Protein AF-A0A9P1CI36-F1 (afdb_monomer_lite)

Structure (mmCIF, N/CA/C/O backbone):
data_AF-A0A9P1CI36-F1
#
_entry.id   AF-A0A9P1CI36-F1
#
loop_
_atom_site.group_PDB
_atom_site.id
_atom_site.type_symbol
_atom_site.label_atom_id
_atom_site.label_alt_id
_atom_site.label_comp_id
_atom_site.label_asym_id
_atom_site.label_entity_id
_atom_site.label_seq_id
_atom_site.pdbx_PDB_ins_code
_atom_site.Cartn_x
_atom_site.Cartn_y
_atom_site.Cartn_z
_atom_site.occupancy
_atom_site.B_iso_or_equiv
_atom_site.auth_seq_id
_atom_site.auth_comp_id
_atom_site.auth_asym_id
_atom_site.auth_atom_id
_atom_site.pdbx_PDB_model_num
ATOM 1 N N . MET A 1 1 ? -0.139 1.333 75.910 1.00 44.53 1 MET A N 1
ATOM 2 C CA . MET A 1 1 ? -0.531 2.486 76.750 1.00 44.53 1 MET A CA 1
ATOM 3 C C . MET A 1 1 ? -1.827 2.154 77.487 1.00 44.53 1 MET A C 1
ATOM 5 O O . MET A 1 1 ? -2.881 2.215 76.866 1.00 44.53 1 MET A O 1
ATOM 9 N N . PRO A 1 2 ? -1.775 1.725 78.761 1.00 42.91 2 PRO A N 1
ATOM 10 C CA . PRO A 1 2 ? -2.967 1.460 79.559 1.00 42.91 2 PRO A CA 1
ATOM 11 C C . PRO A 1 2 ? -3.419 2.755 80.254 1.00 42.91 2 PRO A C 1
ATOM 13 O O . PRO A 1 2 ? -2.707 3.311 81.088 1.00 42.91 2 PRO A O 1
ATOM 16 N N . GLY A 1 3 ? -4.598 3.258 79.890 1.00 43.75 3 GLY A N 1
ATOM 17 C CA . GLY A 1 3 ? -5.206 4.437 80.507 1.00 43.75 3 GLY A CA 1
ATOM 18 C C . GLY A 1 3 ? -6.035 4.054 81.728 1.00 43.75 3 GLY A C 1
ATOM 19 O O . GLY A 1 3 ? -7.118 3.491 81.599 1.00 43.75 3 GLY A O 1
ATOM 20 N N . ARG A 1 4 ? -5.507 4.355 82.917 1.00 46.69 4 ARG A N 1
ATOM 21 C CA . ARG A 1 4 ? -6.180 4.227 84.215 1.00 46.69 4 ARG A CA 1
ATOM 22 C C . ARG A 1 4 ? -7.418 5.127 84.316 1.00 46.69 4 ARG A C 1
ATOM 24 O O . ARG A 1 4 ? -7.358 6.301 83.971 1.00 46.69 4 ARG A O 1
ATOM 31 N N . GLY A 1 5 ? -8.428 4.616 85.020 1.00 40.34 5 GLY A N 1
ATOM 32 C CA . GLY A 1 5 ? -9.161 5.397 86.021 1.00 40.34 5 GLY A CA 1
ATOM 33 C C . GLY A 1 5 ? -10.598 5.776 85.668 1.00 40.34 5 GLY A C 1
ATOM 34 O O . GLY A 1 5 ? -10.837 6.682 84.885 1.00 40.34 5 GLY A O 1
ATOM 35 N N . LYS A 1 6 ? -11.563 5.204 86.391 1.00 46.19 6 LYS A N 1
ATOM 36 C CA . LYS A 1 6 ? -12.134 5.819 87.606 1.00 46.19 6 LYS A CA 1
ATOM 37 C C . LYS A 1 6 ? -13.319 4.977 88.078 1.00 46.19 6 LYS A C 1
ATOM 39 O O . LYS A 1 6 ? -14.310 4.826 87.374 1.00 46.19 6 LYS A O 1
ATOM 44 N N . ALA A 1 7 ? -13.205 4.458 89.298 1.00 51.94 7 ALA A N 1
ATOM 45 C CA . ALA A 1 7 ? -14.338 3.950 90.052 1.00 51.94 7 ALA A CA 1
ATOM 46 C C . ALA A 1 7 ? -15.326 5.103 90.277 1.00 51.94 7 ALA A C 1
ATOM 48 O O . ALA A 1 7 ? -14.980 6.109 90.897 1.00 51.94 7 ALA A O 1
ATOM 49 N N . THR A 1 8 ? -16.541 4.977 89.751 1.00 51.12 8 THR A N 1
ATOM 50 C CA . THR A 1 8 ? -17.639 5.892 90.051 1.00 51.12 8 THR A CA 1
ATOM 51 C C . THR A 1 8 ? -18.455 5.312 91.198 1.00 51.12 8 THR A C 1
ATOM 53 O O . THR A 1 8 ? -18.968 4.195 91.152 1.00 51.12 8 THR A O 1
ATOM 56 N N . ALA A 1 9 ? -18.489 6.080 92.282 1.00 53.34 9 ALA A N 1
ATOM 57 C CA . ALA A 1 9 ? -19.219 5.791 93.498 1.00 53.34 9 ALA A CA 1
ATOM 58 C C . ALA A 1 9 ? -20.703 5.512 93.208 1.00 53.34 9 ALA A C 1
ATOM 60 O O . ALA A 1 9 ? -21.349 6.249 92.461 1.00 53.34 9 ALA A O 1
ATOM 61 N N . LYS A 1 10 ? -21.259 4.477 93.850 1.00 51.78 10 LYS A N 1
ATOM 62 C CA . LYS A 1 10 ? -22.711 4.276 93.932 1.00 51.78 10 LYS A CA 1
ATOM 63 C C . LYS A 1 10 ? -23.342 5.526 94.565 1.00 51.78 10 LYS A C 1
ATOM 65 O O . LYS A 1 10 ? -22.974 5.856 95.696 1.00 51.78 10 LYS A O 1
ATOM 70 N N . PRO A 1 11 ? -24.295 6.210 93.910 1.00 51.62 11 PRO A N 1
ATOM 71 C CA . PRO A 1 11 ? -25.036 7.267 94.574 1.00 51.62 11 PRO A CA 1
ATOM 72 C C . PRO A 1 11 ? -25.911 6.635 95.661 1.00 51.62 11 PRO A C 1
ATOM 74 O O . PRO A 1 11 ? -26.705 5.729 95.400 1.00 51.62 11 PRO A O 1
ATOM 77 N N . LYS A 1 12 ? -25.732 7.099 96.902 1.00 49.62 12 LYS A N 1
ATOM 78 C CA . LYS A 1 12 ? -26.637 6.814 98.017 1.00 49.62 12 LYS A CA 1
ATOM 79 C C . LYS A 1 12 ? -28.044 7.251 97.606 1.00 49.62 12 LYS A C 1
ATOM 81 O O . LYS A 1 12 ? -28.234 8.380 97.158 1.00 49.62 12 LYS A O 1
ATOM 86 N N . GLY A 1 13 ? -29.003 6.336 97.728 1.00 44.72 13 GLY A N 1
ATOM 87 C CA . GLY A 1 13 ? -30.403 6.579 97.409 1.00 44.72 13 GLY A CA 1
ATOM 88 C C . GLY A 1 13 ? -30.948 7.746 98.224 1.00 44.72 13 GLY A C 1
ATOM 89 O O . GLY A 1 13 ? -31.128 7.641 99.433 1.00 44.72 13 GLY A O 1
ATOM 90 N N . VAL A 1 14 ? -31.214 8.857 97.543 1.00 48.41 14 VAL A N 1
ATOM 91 C CA . VAL A 1 14 ? -32.076 9.920 98.051 1.00 48.41 14 VAL A CA 1
ATOM 92 C C . VAL A 1 14 ? -33.497 9.346 98.072 1.00 48.41 14 VAL A C 1
ATOM 94 O O . VAL A 1 14 ? -33.954 8.870 97.028 1.00 48.41 14 VAL A O 1
ATOM 97 N N . PRO A 1 15 ? -34.218 9.350 99.207 1.00 46.69 15 PRO A N 1
ATOM 98 C CA . PRO A 1 15 ? -35.607 8.926 99.216 1.00 46.69 15 PRO A CA 1
ATOM 99 C C . PRO A 1 15 ? -36.402 9.898 98.344 1.00 46.69 15 PRO A C 1
ATOM 101 O O . PRO A 1 15 ? -36.524 11.085 98.651 1.00 46.69 15 PRO A O 1
ATOM 104 N N . CYS A 1 16 ? -36.922 9.398 97.223 1.00 42.38 16 CYS A N 1
ATOM 105 C CA . CYS A 1 16 ? -37.834 10.146 96.376 1.00 42.38 16 CYS A CA 1
ATOM 106 C C . CYS A 1 16 ? -39.064 10.528 97.207 1.00 42.38 16 CYS A C 1
ATOM 108 O O . CYS A 1 16 ? -39.966 9.715 97.418 1.00 42.38 16 CYS A O 1
ATOM 110 N N . ARG A 1 17 ? -39.111 11.785 97.660 1.00 45.38 17 ARG A N 1
ATOM 111 C CA . ARG A 1 17 ? -40.337 12.441 98.113 1.00 45.38 17 ARG A CA 1
ATOM 112 C C . ARG A 1 17 ? -41.357 12.289 96.987 1.00 45.38 17 ARG A C 1
ATOM 114 O O . ARG A 1 17 ? -41.245 12.933 95.945 1.00 45.38 17 ARG A O 1
ATOM 121 N N . ARG A 1 18 ? -42.339 11.406 97.183 1.00 48.59 18 ARG A N 1
ATOM 122 C CA . ARG A 1 18 ? -43.519 11.297 96.324 1.00 48.59 18 ARG A CA 1
ATOM 123 C C . ARG A 1 18 ? -44.321 12.584 96.481 1.00 48.59 18 ARG A C 1
ATOM 125 O O . ARG A 1 18 ? -45.204 12.678 97.322 1.00 48.59 18 ARG A O 1
ATOM 132 N N . HIS A 1 19 ? -43.988 13.599 95.695 1.00 49.38 19 HIS A N 1
ATOM 133 C CA . HIS A 1 19 ? -44.952 14.637 95.369 1.00 49.38 19 HIS A CA 1
ATOM 134 C C . HIS A 1 19 ? -45.955 13.992 94.418 1.00 49.38 19 HIS A C 1
ATOM 136 O O . HIS A 1 19 ? -45.644 13.705 93.260 1.00 49.38 19 HIS A O 1
ATOM 142 N N . SER A 1 20 ? -47.130 13.673 94.956 1.00 53.06 20 SER A N 1
ATOM 143 C CA . SER A 1 20 ? -48.304 13.257 94.202 1.00 53.06 20 SER A CA 1
ATOM 144 C C . SER A 1 20 ? -48.638 14.363 93.203 1.00 53.06 20 SER A C 1
ATOM 146 O O . SER A 1 20 ? -49.265 15.367 93.528 1.00 53.06 20 SER A O 1
ATOM 148 N N . ARG A 1 21 ? -48.159 14.207 91.965 1.00 51.97 21 ARG A N 1
ATOM 149 C CA . ARG A 1 21 ? -48.582 15.062 90.857 1.00 51.97 21 ARG A CA 1
ATOM 150 C C . ARG A 1 21 ? -50.097 14.898 90.691 1.00 51.97 21 ARG A C 1
ATOM 152 O O . ARG A 1 21 ? -50.567 13.759 90.706 1.00 51.97 21 ARG A O 1
ATOM 159 N N . PRO A 1 22 ? -50.855 15.992 90.514 1.00 56.44 22 PRO A N 1
ATOM 160 C CA . PRO A 1 22 ? -52.297 15.913 90.324 1.00 56.44 22 PRO A CA 1
ATOM 161 C C . PRO A 1 22 ? -52.617 15.002 89.125 1.00 56.44 22 PRO A C 1
ATOM 163 O O . PRO A 1 22 ? -51.874 15.021 88.135 1.00 56.44 22 PRO A O 1
ATOM 166 N N . PRO A 1 23 ? -53.698 14.204 89.182 1.00 57.47 23 PRO A N 1
ATOM 167 C CA . PRO A 1 23 ? -53.968 13.120 88.230 1.00 57.47 23 PRO A CA 1
ATOM 168 C C . PRO A 1 23 ? -53.974 13.572 86.757 1.00 57.47 23 PRO A C 1
ATOM 170 O O . PRO A 1 23 ? -53.500 12.844 85.886 1.00 57.47 23 PRO A O 1
ATOM 173 N N . GLY A 1 24 ? -54.369 14.818 86.466 1.00 58.03 24 GLY A N 1
ATOM 174 C CA . GLY A 1 24 ? -54.310 15.395 85.113 1.00 58.03 24 GLY A CA 1
ATOM 175 C C . GLY A 1 24 ? -52.895 15.634 84.551 1.00 58.03 24 GLY A C 1
ATOM 176 O O . GLY A 1 24 ? -52.704 15.627 83.335 1.00 58.03 24 GLY A O 1
ATOM 177 N N . CYS A 1 25 ? -51.875 15.803 85.401 1.00 60.84 25 CYS A N 1
ATOM 178 C CA . CYS A 1 25 ? -50.478 16.014 84.991 1.00 60.84 25 CYS A CA 1
ATOM 179 C C . CYS A 1 25 ? -49.811 14.709 84.519 1.00 60.84 25 CYS A C 1
ATOM 181 O O . CYS A 1 25 ? -49.049 14.709 83.551 1.00 60.84 25 CYS A O 1
ATOM 183 N N . VAL A 1 26 ? -50.137 13.584 85.161 1.00 67.94 26 VAL A N 1
ATOM 184 C CA . VAL A 1 26 ? -49.603 12.257 84.808 1.00 67.94 26 VAL A CA 1
ATOM 185 C C . VAL A 1 26 ? -50.199 11.766 83.487 1.00 67.94 26 VAL A C 1
ATOM 187 O O . VAL A 1 26 ? -49.472 11.256 82.636 1.00 67.94 26 VAL A O 1
ATOM 190 N N . VAL A 1 27 ? -51.496 12.006 83.264 1.00 71.38 27 VAL A N 1
ATOM 191 C CA . VAL A 1 27 ? -52.180 11.682 82.001 1.00 71.38 27 VAL A CA 1
ATOM 192 C 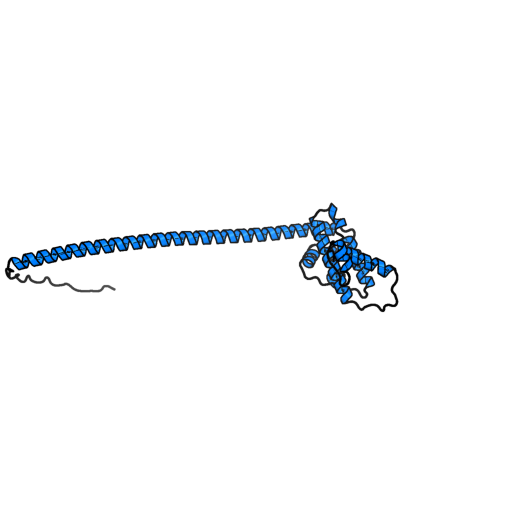C . VAL A 1 27 ? -51.607 12.491 80.831 1.00 71.38 27 VAL A C 1
ATOM 194 O O . VAL A 1 27 ? -51.306 11.920 79.782 1.00 71.38 27 VAL A O 1
ATOM 197 N N . ARG A 1 28 ? -51.364 13.798 81.017 1.00 74.62 28 ARG A N 1
ATOM 198 C CA . ARG A 1 28 ? -50.716 14.656 80.005 1.00 74.62 28 ARG A CA 1
ATOM 199 C C . ARG A 1 28 ? -49.279 14.227 79.700 1.00 74.62 28 ARG A C 1
ATOM 201 O O . ARG A 1 28 ? -48.900 14.170 78.533 1.00 74.62 28 ARG A O 1
ATOM 208 N N . ALA A 1 29 ? -48.497 13.874 80.721 1.00 77.38 29 ALA A N 1
ATOM 209 C CA . ALA A 1 29 ? -47.138 13.366 80.535 1.00 77.38 29 ALA A CA 1
ATOM 210 C C . ALA A 1 29 ? -47.124 12.020 79.787 1.00 77.38 29 ALA A C 1
ATOM 212 O O . ALA A 1 29 ? -46.346 11.842 78.852 1.00 77.38 29 ALA A O 1
ATOM 213 N N . ALA A 1 30 ? -48.026 11.095 80.129 1.00 77.31 30 ALA A N 1
ATOM 214 C CA . ALA A 1 30 ? -48.160 9.816 79.434 1.00 77.31 30 ALA A CA 1
ATOM 215 C C . ALA A 1 30 ? -48.613 9.986 77.971 1.00 77.31 30 ALA A C 1
ATOM 217 O O . ALA A 1 30 ? -48.133 9.268 77.092 1.00 77.31 30 ALA A O 1
ATOM 218 N N . ALA A 1 31 ? -49.507 10.940 77.690 1.00 79.94 31 ALA A N 1
ATOM 219 C CA . ALA A 1 31 ? -49.905 11.288 76.327 1.00 79.94 31 ALA A CA 1
ATOM 220 C C . ALA A 1 31 ? -48.730 11.875 75.523 1.00 79.94 31 ALA A C 1
ATOM 222 O O . ALA A 1 31 ? -48.482 11.439 74.400 1.00 79.94 31 ALA A O 1
ATOM 223 N N . ALA A 1 32 ? -47.948 12.784 76.114 1.00 83.50 32 ALA A N 1
ATOM 224 C CA . ALA A 1 32 ? -46.756 13.351 75.482 1.00 83.50 32 ALA A CA 1
ATOM 225 C C . ALA A 1 32 ? -45.704 12.277 75.144 1.00 83.50 32 ALA A C 1
ATOM 227 O O . ALA A 1 32 ? -45.158 12.281 74.042 1.00 83.50 32 ALA A O 1
ATOM 228 N N . VAL A 1 33 ? -45.472 11.311 76.042 1.00 83.00 33 VAL A N 1
ATOM 229 C CA . VAL A 1 33 ? -44.559 10.179 75.796 1.00 83.00 33 VAL A CA 1
ATOM 230 C C . VAL A 1 33 ? -45.047 9.305 74.638 1.00 83.00 33 VAL A C 1
ATOM 232 O O . VAL A 1 33 ? -44.248 8.932 73.781 1.00 83.00 33 VAL A O 1
ATOM 235 N N . ARG A 1 34 ? -46.352 9.015 74.556 1.00 82.12 34 ARG A N 1
ATOM 236 C CA . ARG A 1 34 ? -46.928 8.250 73.434 1.00 82.12 34 ARG A CA 1
ATOM 237 C C . ARG A 1 34 ? -46.778 8.982 72.103 1.00 82.12 34 ARG A C 1
ATOM 239 O O . ARG A 1 34 ? -46.385 8.367 71.115 1.00 82.12 34 ARG A O 1
ATOM 246 N N . ILE A 1 35 ? -47.031 10.290 72.087 1.00 83.12 35 ILE A N 1
ATOM 247 C CA . ILE A 1 35 ? -46.847 11.134 70.901 1.00 83.12 35 ILE A CA 1
ATOM 248 C C . ILE A 1 35 ? -45.372 11.127 70.475 1.00 83.12 35 ILE A C 1
ATOM 250 O O . ILE A 1 35 ? -45.065 10.862 69.314 1.00 83.12 35 ILE A O 1
ATOM 254 N N . GLN A 1 36 ? -44.439 11.326 71.408 1.00 85.94 36 GLN A N 1
ATOM 255 C CA . GLN A 1 36 ? -43.001 11.276 71.123 1.00 85.94 36 GLN A CA 1
ATOM 256 C C . GLN A 1 36 ? -42.549 9.904 70.604 1.00 85.94 36 GLN A C 1
ATOM 258 O O . GLN A 1 36 ? -41.764 9.839 69.659 1.00 85.94 36 GLN A O 1
ATOM 263 N N . ALA A 1 37 ? -43.049 8.810 71.182 1.00 84.25 37 ALA A N 1
ATOM 264 C CA . ALA A 1 37 ? -42.758 7.455 70.720 1.00 84.25 37 ALA A CA 1
ATOM 265 C C . ALA A 1 37 ? -43.296 7.209 69.300 1.00 84.25 37 ALA A C 1
ATOM 267 O O . ALA A 1 37 ? -42.579 6.667 68.458 1.00 84.25 37 ALA A O 1
ATOM 268 N N . PHE A 1 38 ? -44.513 7.675 69.002 1.00 87.19 38 PHE A N 1
ATOM 269 C CA . PHE A 1 38 ? -45.105 7.594 67.667 1.00 87.19 38 PHE A CA 1
ATOM 270 C C . PHE A 1 38 ? -44.275 8.355 66.622 1.00 87.19 38 PHE A C 1
ATOM 272 O O . PHE A 1 38 ? -43.916 7.786 65.588 1.00 87.19 38 PHE A O 1
ATOM 279 N N . TYR A 1 39 ? -43.905 9.609 66.903 1.00 86.62 39 TYR A N 1
ATOM 280 C CA . TYR A 1 39 ? -43.088 10.414 65.991 1.00 86.62 39 TYR A CA 1
ATOM 281 C C . TYR A 1 39 ? -41.677 9.844 65.809 1.00 86.62 39 TYR A C 1
ATOM 283 O O . TYR A 1 39 ? -41.202 9.782 64.676 1.00 86.62 39 TYR A O 1
ATOM 291 N N . ARG A 1 40 ? -41.032 9.347 66.875 1.00 86.69 40 ARG A N 1
ATOM 292 C CA . ARG A 1 40 ? -39.732 8.654 66.783 1.00 86.69 40 ARG A CA 1
ATOM 293 C C . ARG A 1 40 ? -39.817 7.375 65.951 1.00 86.69 40 ARG A C 1
ATOM 295 O O . ARG A 1 40 ? -38.952 7.149 65.110 1.00 86.69 40 ARG A O 1
ATOM 302 N N . GLY A 1 41 ? -40.873 6.578 66.120 1.00 89.19 41 GLY A N 1
ATOM 303 C CA . GLY A 1 41 ? -41.115 5.387 65.303 1.00 89.19 41 GLY A CA 1
ATOM 304 C C . GLY A 1 41 ? -41.363 5.719 63.827 1.00 89.19 41 GLY A C 1
ATOM 305 O O . GLY A 1 41 ? -40.837 5.044 62.943 1.00 89.19 41 GLY A O 1
ATOM 306 N N . ARG A 1 42 ? -42.119 6.788 63.540 1.00 91.94 42 ARG A N 1
ATOM 307 C CA . ARG A 1 42 ? -42.365 7.273 62.171 1.00 91.94 42 ARG A CA 1
ATOM 308 C C . ARG A 1 42 ? -41.086 7.797 61.507 1.00 91.94 42 ARG A C 1
ATOM 310 O O . ARG A 1 42 ? -40.807 7.412 60.375 1.00 91.94 42 ARG A O 1
ATOM 317 N N . LEU A 1 43 ? -40.300 8.614 62.212 1.00 90.19 43 LEU A N 1
ATOM 318 C CA . LEU A 1 43 ? -39.001 9.118 61.746 1.00 90.19 43 LEU A CA 1
ATOM 319 C C . LEU A 1 43 ? -38.001 7.983 61.509 1.00 90.19 43 LEU A C 1
ATOM 321 O O . LEU A 1 43 ? -37.356 7.954 60.467 1.00 90.19 43 LEU A O 1
ATOM 325 N N . GLY A 1 44 ? -37.913 7.016 62.427 1.00 91.06 44 GLY A N 1
ATOM 326 C CA . GLY A 1 44 ? -37.045 5.848 62.277 1.00 91.06 44 GLY A CA 1
ATOM 327 C C . GLY A 1 44 ? -37.381 5.024 61.033 1.00 91.06 44 GLY A C 1
ATOM 328 O O . GLY A 1 44 ? -36.482 4.670 60.273 1.00 91.06 44 GLY A O 1
ATOM 329 N N . ARG A 1 45 ? -38.676 4.792 60.763 1.00 91.62 45 ARG A N 1
ATOM 330 C CA . ARG A 1 45 ? -39.125 4.129 59.527 1.00 91.62 45 ARG A CA 1
ATOM 331 C C . ARG A 1 45 ? -38.754 4.929 58.278 1.00 91.62 45 ARG A C 1
ATOM 333 O O . ARG A 1 45 ? -38.202 4.351 57.351 1.00 91.62 45 ARG A O 1
ATOM 340 N N . GLN A 1 46 ? -38.985 6.244 58.266 1.00 90.94 46 GLN A N 1
ATOM 341 C CA . GLN A 1 46 ? -38.609 7.098 57.130 1.00 90.94 46 GLN A CA 1
ATOM 342 C C . GLN A 1 46 ? -37.095 7.105 56.870 1.00 90.94 46 GLN A C 1
ATOM 344 O O . GLN A 1 46 ? -36.671 7.011 55.719 1.00 90.94 46 GLN A O 1
ATOM 349 N N . LEU A 1 47 ? -36.274 7.181 57.921 1.00 90.25 47 LEU A N 1
ATOM 350 C CA . LEU A 1 47 ? -34.817 7.102 57.803 1.00 90.25 47 LEU A CA 1
ATOM 351 C C . LEU A 1 47 ? -34.361 5.727 57.301 1.00 90.25 47 LEU A C 1
ATOM 353 O O . LEU A 1 47 ? -33.481 5.660 56.446 1.00 90.25 47 LEU A O 1
ATOM 357 N N . ALA A 1 48 ? -34.981 4.640 57.771 1.00 91.56 48 ALA A N 1
ATOM 358 C CA . ALA A 1 48 ? -34.695 3.292 57.287 1.00 91.56 48 ALA A CA 1
ATOM 359 C C . ALA A 1 48 ? -35.040 3.129 55.797 1.00 91.56 48 ALA A C 1
ATOM 361 O O . ALA A 1 48 ? -34.235 2.575 55.052 1.00 91.56 48 ALA A O 1
ATOM 362 N N . THR A 1 49 ? -36.182 3.657 55.342 1.00 92.62 49 THR A N 1
ATOM 363 C CA . THR A 1 49 ? -36.561 3.652 53.920 1.00 92.62 49 THR A CA 1
ATOM 364 C C . THR A 1 49 ? -35.565 4.440 53.073 1.00 92.62 49 THR A C 1
ATOM 366 O O . THR A 1 49 ? -35.074 3.914 52.080 1.00 92.62 49 THR A O 1
ATOM 369 N N . ARG A 1 50 ? -35.192 5.660 53.489 1.00 92.88 50 ARG A N 1
ATOM 370 C CA . ARG A 1 50 ? -34.184 6.467 52.777 1.00 92.88 50 ARG A CA 1
ATOM 371 C C . ARG A 1 50 ? -32.828 5.770 52.711 1.00 92.88 50 ARG A C 1
ATOM 373 O O . ARG A 1 50 ? -32.163 5.822 51.684 1.00 92.88 50 ARG A O 1
ATOM 380 N N . ARG A 1 51 ? -32.416 5.108 53.796 1.00 91.12 51 ARG A N 1
ATOM 381 C CA . ARG A 1 51 ? -31.164 4.348 53.829 1.00 91.12 51 ARG A CA 1
ATOM 382 C C . ARG A 1 51 ? -31.204 3.158 52.869 1.00 91.12 51 ARG A C 1
ATOM 384 O O . ARG A 1 51 ? -30.226 2.942 52.171 1.00 91.12 51 ARG A O 1
ATOM 391 N N . ARG A 1 52 ? -32.322 2.424 52.798 1.00 93.69 52 ARG A N 1
ATOM 392 C CA . ARG A 1 52 ? -32.503 1.333 51.821 1.00 93.69 52 ARG A CA 1
ATOM 393 C C . ARG A 1 52 ? -32.430 1.844 50.384 1.00 93.69 52 ARG A C 1
ATOM 395 O O . ARG A 1 52 ? -31.673 1.288 49.607 1.00 93.69 52 ARG A O 1
ATOM 402 N N . GLN A 1 53 ? -33.120 2.943 50.080 1.00 93.25 53 GLN A N 1
ATOM 403 C CA . GLN A 1 53 ? -33.088 3.560 48.749 1.00 93.25 53 GLN A CA 1
ATOM 404 C C . GLN A 1 53 ? -31.677 3.990 48.334 1.00 93.25 53 GLN A C 1
ATOM 406 O O . GLN A 1 53 ? -31.283 3.732 47.206 1.00 93.25 53 GLN A O 1
ATOM 411 N N . ARG A 1 54 ? -30.889 4.587 49.242 1.00 92.88 54 ARG A N 1
ATOM 412 C CA . ARG A 1 54 ? -29.484 4.931 48.953 1.00 92.88 54 ARG A CA 1
ATOM 413 C C . ARG A 1 54 ? -28.628 3.698 48.679 1.00 92.88 54 ARG A C 1
ATOM 415 O O . ARG A 1 54 ? -27.906 3.686 47.699 1.00 92.88 54 ARG A O 1
ATOM 422 N N . MET A 1 55 ? -28.761 2.650 49.493 1.00 92.62 55 MET A N 1
ATOM 423 C CA . MET A 1 55 ? -28.038 1.391 49.266 1.00 92.62 55 MET A CA 1
ATOM 424 C C . MET A 1 55 ? -28.431 0.732 47.933 1.00 92.62 55 MET A C 1
ATOM 426 O O . MET A 1 55 ? -27.595 0.119 47.282 1.00 92.62 55 MET A O 1
ATOM 430 N N . GLU A 1 56 ? -29.703 0.811 47.536 1.00 93.62 56 GLU A N 1
ATOM 431 C CA . GLU A 1 56 ? -30.173 0.311 46.237 1.00 93.62 56 GLU A CA 1
ATOM 432 C C . GLU A 1 56 ? -29.628 1.153 45.077 1.00 93.62 56 GLU A C 1
ATOM 434 O O . GLU A 1 56 ? -29.197 0.586 44.077 1.00 93.62 56 GLU A O 1
ATOM 439 N N . GLN A 1 57 ? -29.579 2.480 45.226 1.00 92.50 57 GLN A N 1
ATOM 440 C CA . GLN A 1 57 ? -28.961 3.379 44.247 1.00 92.50 57 GLN A CA 1
ATOM 441 C C . GLN A 1 57 ? -27.464 3.105 44.089 1.00 92.50 57 GLN A C 1
ATOM 443 O O . GLN A 1 57 ? -27.015 2.894 42.969 1.00 92.50 57 GLN A O 1
ATOM 448 N N . GLU A 1 58 ? -26.718 3.011 45.191 1.00 93.94 58 GLU A N 1
ATOM 449 C CA . GLU A 1 58 ? -25.282 2.698 45.178 1.00 93.94 58 GLU A CA 1
ATOM 450 C C . GLU A 1 58 ? -25.006 1.356 44.485 1.00 93.94 58 GLU A C 1
ATOM 452 O O . GLU A 1 58 ? -24.086 1.253 43.680 1.00 93.94 58 GLU A O 1
ATOM 457 N N . LYS A 1 59 ? -25.840 0.333 44.724 1.00 95.75 59 LYS A N 1
ATOM 458 C CA . LYS A 1 59 ? -25.721 -0.958 44.028 1.00 95.75 59 LYS A CA 1
ATOM 459 C C . LYS A 1 59 ? -25.960 -0.841 42.526 1.00 95.75 59 LYS A C 1
ATOM 461 O O . LYS A 1 59 ? -25.225 -1.444 41.750 1.00 95.75 59 LYS A O 1
ATOM 466 N N . LEU A 1 60 ? -26.978 -0.086 42.110 1.00 94.00 60 LEU A N 1
ATOM 467 C CA . LEU A 1 60 ? -27.267 0.128 40.690 1.00 94.00 60 LEU A CA 1
ATOM 468 C C . LEU A 1 60 ? -26.142 0.910 40.002 1.00 94.00 60 LEU A C 1
ATOM 470 O O . LEU A 1 60 ? -25.766 0.568 38.883 1.00 94.00 60 LEU A O 1
ATOM 474 N N . GLU A 1 61 ? -25.588 1.924 40.666 1.00 93.56 61 GLU A N 1
ATOM 475 C CA . GLU A 1 61 ? -24.444 2.697 40.174 1.00 93.56 61 GLU A CA 1
ATOM 476 C C . GLU A 1 61 ? -23.189 1.822 40.060 1.00 93.56 61 GLU A C 1
ATOM 478 O O . GLU A 1 61 ? -22.543 1.825 39.013 1.00 93.56 61 GLU A O 1
ATOM 483 N N . GLU A 1 62 ? -22.889 0.999 41.069 1.00 95.00 62 GLU A N 1
ATOM 484 C CA . GLU A 1 62 ? -21.757 0.065 41.041 1.00 95.00 62 GLU A CA 1
ATOM 485 C C . GLU A 1 62 ? -21.912 -0.981 39.922 1.00 95.00 62 GLU A C 1
ATOM 487 O O . GLU A 1 62 ? -20.953 -1.293 39.212 1.00 95.00 62 GLU A O 1
ATOM 492 N N . GLU A 1 63 ? -23.121 -1.507 39.707 1.00 94.69 63 GLU A N 1
ATOM 493 C CA . GLU A 1 63 ? -23.408 -2.419 38.595 1.00 94.69 63 GLU A CA 1
ATOM 494 C C . GLU A 1 63 ? -23.252 -1.741 37.230 1.00 94.69 63 GLU A C 1
ATOM 496 O O . GLU A 1 63 ? -22.682 -2.331 36.307 1.00 94.69 63 GLU A O 1
ATOM 501 N N . GLN A 1 64 ? -23.733 -0.504 37.078 1.00 93.06 64 GLN A N 1
ATOM 502 C CA . GLN A 1 64 ? -23.551 0.265 35.848 1.00 93.06 64 GLN A CA 1
ATOM 503 C C . GLN A 1 64 ? -22.074 0.558 35.589 1.00 93.06 64 GLN A C 1
ATOM 505 O O . GLN A 1 64 ? -21.607 0.386 34.461 1.00 93.06 64 GLN A O 1
ATOM 510 N N . GLN A 1 65 ? -21.328 0.933 36.626 1.00 94.00 65 GLN A N 1
ATOM 511 C CA . GLN A 1 65 ? -19.902 1.209 36.533 1.00 94.00 65 GLN A CA 1
ATOM 512 C C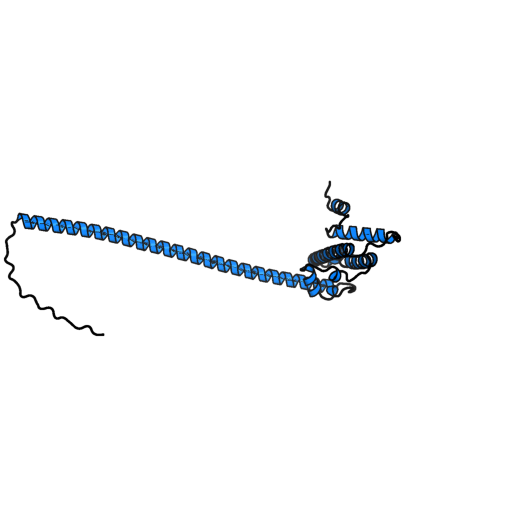 . GLN A 1 65 ? -19.124 -0.046 36.125 1.00 94.00 65 GLN A C 1
ATOM 514 O O . GLN A 1 65 ? -18.370 0.002 35.154 1.00 94.00 65 GLN A O 1
ATOM 519 N N . LYS A 1 66 ? -19.406 -1.202 36.743 1.00 95.25 66 LYS A N 1
ATOM 520 C CA . LYS A 1 66 ? -18.825 -2.496 36.344 1.00 95.25 66 LYS A CA 1
ATOM 521 C C . LYS A 1 66 ? -19.136 -2.851 34.892 1.00 95.25 66 LYS A C 1
ATOM 523 O O . LYS A 1 66 ? -18.249 -3.294 34.168 1.00 95.25 66 LYS A O 1
ATOM 528 N N . ARG A 1 67 ? -20.371 -2.630 34.426 1.00 94.19 67 ARG A N 1
ATOM 529 C CA . ARG A 1 67 ? -20.745 -2.875 33.019 1.00 94.19 67 ARG A CA 1
ATOM 530 C C . ARG A 1 67 ? -19.998 -1.953 32.057 1.00 94.19 67 ARG A C 1
ATOM 532 O O . ARG A 1 67 ? -19.585 -2.399 30.990 1.00 94.19 67 ARG A O 1
ATOM 539 N N . MET A 1 68 ? -19.828 -0.680 32.408 1.00 92.56 68 MET A N 1
ATOM 540 C CA . MET A 1 68 ? -19.072 0.273 31.592 1.00 92.56 68 MET A CA 1
ATOM 541 C C . MET A 1 68 ? -17.583 -0.075 31.549 1.00 92.56 68 MET A C 1
ATOM 543 O O . MET A 1 68 ? -16.979 -0.024 30.479 1.00 92.56 68 MET A O 1
ATOM 547 N N . GLU A 1 69 ? -17.002 -0.482 32.676 1.00 94.25 69 GLU A N 1
ATOM 548 C CA . GLU A 1 69 ? -15.616 -0.947 32.754 1.00 94.25 69 GLU A CA 1
ATOM 549 C C . GLU A 1 69 ? -15.396 -2.218 31.933 1.00 94.25 69 GLU A C 1
ATOM 551 O O . GLU A 1 69 ? -14.455 -2.265 31.145 1.00 94.25 69 GLU A O 1
ATOM 556 N N . GLN A 1 70 ? -16.300 -3.197 32.023 1.00 95.06 70 GLN A N 1
ATOM 557 C CA . GLN A 1 70 ? -16.256 -4.406 31.195 1.00 95.06 70 GLN A CA 1
ATOM 558 C C . GLN A 1 70 ? -16.335 -4.078 29.703 1.00 95.06 70 GLN A C 1
ATOM 560 O O . GLN A 1 70 ? -15.521 -4.568 28.926 1.00 95.06 70 GLN A O 1
ATOM 565 N N . LYS A 1 71 ? -17.258 -3.198 29.294 1.00 94.94 71 LYS A N 1
ATOM 566 C CA . LYS A 1 71 ? -17.353 -2.748 27.896 1.00 94.94 71 LYS A CA 1
ATOM 567 C C . LYS A 1 71 ? -16.082 -2.042 27.437 1.00 94.94 71 LYS A C 1
ATOM 569 O O . LYS A 1 71 ? -15.629 -2.260 26.318 1.00 94.94 71 LYS A O 1
ATOM 574 N N . LYS A 1 72 ? -15.492 -1.205 28.293 1.00 95.19 72 LYS A N 1
ATOM 575 C CA . LYS A 1 72 ? -14.238 -0.511 27.989 1.00 95.19 72 LYS A CA 1
ATOM 576 C C . LYS A 1 72 ? -13.077 -1.497 27.850 1.00 95.19 72 LYS A C 1
ATOM 578 O O . LYS A 1 72 ? -12.283 -1.348 26.930 1.00 95.19 72 LYS A O 1
ATOM 583 N N . GLN A 1 73 ? -12.988 -2.496 28.725 1.00 93.75 73 GLN A N 1
ATOM 584 C CA . GLN A 1 73 ? -11.974 -3.551 28.647 1.00 93.75 73 GLN A CA 1
ATOM 585 C C . GLN A 1 73 ? -12.131 -4.379 27.369 1.00 93.75 73 GLN A C 1
ATOM 587 O O . GLN A 1 73 ? -11.162 -4.532 26.634 1.00 93.75 73 GLN A O 1
ATOM 592 N N . GLN A 1 74 ? -13.353 -4.806 27.040 1.00 94.75 74 GLN A N 1
ATOM 593 C CA . GLN A 1 74 ? -13.645 -5.526 25.797 1.00 94.75 74 GLN A CA 1
ATOM 594 C C . GLN A 1 74 ? -13.269 -4.704 24.559 1.00 94.75 74 GLN A C 1
ATOM 596 O O . GLN A 1 74 ? -12.568 -5.204 23.687 1.00 94.75 74 GLN A O 1
ATOM 601 N N . ALA A 1 75 ? -13.641 -3.422 24.514 1.00 94.44 75 ALA A N 1
ATOM 602 C CA . ALA A 1 75 ? -13.285 -2.543 23.402 1.00 94.44 75 ALA A CA 1
ATOM 603 C C . ALA A 1 75 ? -11.763 -2.342 23.267 1.00 94.44 75 ALA A C 1
ATOM 605 O O . ALA A 1 75 ? -11.243 -2.273 22.154 1.00 94.44 75 ALA A O 1
ATOM 606 N N . LEU A 1 76 ? -11.034 -2.258 24.386 1.00 95.75 76 LEU A N 1
ATOM 607 C CA . LEU A 1 76 ? -9.572 -2.165 24.375 1.00 95.75 76 LEU A CA 1
ATOM 608 C C . LEU A 1 76 ? -8.926 -3.462 23.872 1.00 95.75 76 LEU A C 1
ATOM 610 O O . LEU A 1 76 ? -8.021 -3.396 23.040 1.00 95.75 76 LEU A O 1
ATOM 614 N N . GLU A 1 77 ? -9.402 -4.622 24.325 1.00 94.81 77 GLU A N 1
ATOM 615 C CA . GLU A 1 77 ? -8.918 -5.924 23.858 1.00 94.81 77 GLU A CA 1
ATOM 616 C C . GLU A 1 77 ? -9.199 -6.140 22.367 1.00 94.81 77 GLU A C 1
ATOM 618 O O . GLU A 1 77 ? -8.321 -6.588 21.629 1.00 94.81 77 GLU A O 1
ATOM 623 N N . GLU A 1 78 ? -10.399 -5.799 21.897 1.00 94.38 78 GLU A N 1
ATOM 624 C CA . GLU A 1 78 ? -10.758 -5.874 20.480 1.00 94.38 78 GLU A CA 1
ATOM 625 C C . GLU A 1 78 ? -9.891 -4.940 19.634 1.00 94.38 78 GLU A C 1
ATOM 627 O O . GLU A 1 78 ? -9.359 -5.363 18.606 1.00 94.38 78 GLU A O 1
ATOM 632 N N . ALA A 1 79 ? -9.664 -3.705 20.090 1.00 95.44 79 ALA A N 1
ATOM 633 C CA . ALA A 1 79 ? -8.776 -2.767 19.412 1.00 95.44 79 ALA A CA 1
ATOM 634 C C . ALA A 1 79 ? -7.325 -3.276 19.364 1.00 95.44 79 ALA A C 1
ATOM 636 O O . ALA A 1 79 ? -6.636 -3.101 18.358 1.00 95.44 79 ALA A O 1
ATOM 637 N N . GLU A 1 80 ? -6.839 -3.927 20.424 1.00 95.69 80 GLU A N 1
ATOM 638 C CA . GLU A 1 80 ? -5.505 -4.529 20.432 1.00 95.69 80 GLU A CA 1
ATOM 639 C C . GLU A 1 80 ? -5.414 -5.718 19.466 1.00 95.69 80 GLU A C 1
ATOM 641 O O . GLU A 1 80 ? -4.445 -5.822 18.710 1.00 95.69 80 GLU A O 1
ATOM 646 N N . ARG A 1 81 ? -6.436 -6.583 19.429 1.00 94.50 81 ARG A N 1
ATOM 647 C CA . ARG A 1 81 ? -6.520 -7.699 18.472 1.00 94.50 81 ARG A CA 1
ATOM 648 C C . ARG A 1 81 ? -6.553 -7.200 17.031 1.00 94.50 81 ARG A C 1
ATOM 650 O O . ARG A 1 81 ? -5.822 -7.730 16.199 1.00 94.50 81 ARG A O 1
ATOM 657 N N . GLN A 1 82 ? -7.324 -6.153 16.743 1.00 94.38 82 GLN A N 1
ATOM 658 C CA . GLN A 1 82 ? -7.360 -5.531 15.418 1.00 94.38 82 GLN A CA 1
ATOM 659 C C . GLN A 1 82 ? -5.997 -4.953 15.031 1.00 94.38 82 GLN A C 1
ATOM 661 O O . GLN A 1 82 ? -5.526 -5.200 13.925 1.00 94.38 82 GLN A O 1
ATOM 666 N N . LYS A 1 83 ? -5.311 -4.256 15.946 1.00 96.25 83 LYS A N 1
ATOM 667 C CA . LYS A 1 83 ? -3.949 -3.754 15.695 1.00 96.25 83 LYS A CA 1
ATOM 668 C C . LYS A 1 83 ? -2.947 -4.881 15.442 1.00 96.25 83 LYS A C 1
ATOM 670 O O . LYS A 1 83 ? -2.074 -4.726 14.592 1.00 96.25 83 LYS A O 1
ATOM 675 N N . LYS A 1 84 ? -3.044 -6.001 16.166 1.00 95.50 84 LYS A N 1
ATOM 676 C CA . LYS A 1 84 ? -2.196 -7.184 15.934 1.00 95.50 84 LYS A CA 1
ATOM 677 C C . LYS A 1 84 ? -2.464 -7.791 14.559 1.00 95.50 84 LYS A C 1
ATOM 679 O O . LYS A 1 84 ? -1.524 -7.944 13.790 1.00 95.50 84 LYS A O 1
ATOM 684 N N . MET A 1 85 ? -3.733 -8.007 14.214 1.00 95.81 85 MET A N 1
ATOM 685 C CA . MET A 1 85 ? -4.138 -8.512 12.900 1.00 95.81 85 MET A CA 1
ATOM 686 C C . MET A 1 85 ? -3.670 -7.591 11.762 1.00 95.81 85 MET A C 1
ATOM 688 O O . MET A 1 85 ? -3.138 -8.066 10.767 1.00 95.81 85 MET A O 1
ATOM 692 N N . GLN A 1 86 ? -3.800 -6.270 11.916 1.00 94.94 86 GLN A N 1
ATOM 693 C CA . GLN A 1 86 ? -3.301 -5.301 10.933 1.00 94.94 86 GLN A CA 1
ATOM 694 C C . GLN A 1 86 ? -1.786 -5.412 10.744 1.00 94.94 86 GLN A C 1
ATOM 696 O O . GLN A 1 86 ? -1.314 -5.449 9.612 1.00 94.94 86 GLN A O 1
ATOM 701 N N . LYS A 1 87 ? -1.014 -5.511 11.833 1.00 96.00 87 LYS A N 1
ATOM 702 C CA . LYS A 1 87 ? 0.444 -5.698 11.753 1.00 96.00 87 LYS A CA 1
ATOM 703 C C . LYS A 1 87 ? 0.820 -7.008 11.064 1.00 96.00 87 LYS A C 1
ATOM 705 O O . LYS A 1 87 ? 1.744 -7.020 10.257 1.00 96.00 87 LYS A O 1
ATOM 710 N N . GLU A 1 88 ? 0.120 -8.096 11.368 1.00 95.88 88 GLU A N 1
ATOM 711 C CA . GLU A 1 88 ? 0.345 -9.396 10.729 1.00 95.88 88 GLU A CA 1
ATOM 712 C C . GLU A 1 88 ? 0.016 -9.363 9.234 1.00 95.88 88 GLU A C 1
ATOM 714 O O . GLU A 1 88 ? 0.807 -9.860 8.432 1.00 95.88 88 GLU A O 1
ATOM 719 N N . ASN A 1 89 ? -1.088 -8.719 8.847 1.00 95.56 89 ASN A N 1
ATOM 720 C CA . ASN A 1 89 ? -1.462 -8.540 7.445 1.00 95.56 89 ASN A CA 1
ATOM 721 C C . ASN A 1 89 ? -0.416 -7.717 6.685 1.00 95.56 89 ASN A C 1
ATOM 723 O O . ASN A 1 89 ? 0.030 -8.151 5.629 1.00 95.56 89 ASN A O 1
ATOM 727 N N . LEU A 1 90 ? 0.058 -6.605 7.255 1.00 94.00 90 LEU A N 1
ATOM 728 C CA . LEU A 1 90 ? 1.121 -5.794 6.647 1.00 94.00 90 LEU A CA 1
ATOM 729 C C . LEU A 1 90 ? 2.420 -6.591 6.460 1.00 94.00 90 LEU A C 1
ATOM 731 O O . LEU A 1 90 ? 3.064 -6.508 5.418 1.00 94.00 90 LEU A O 1
ATOM 735 N N . LEU A 1 91 ? 2.808 -7.402 7.450 1.00 95.12 91 LEU A N 1
ATOM 736 C CA . LEU A 1 91 ? 3.988 -8.265 7.340 1.00 95.12 91 LEU A CA 1
ATOM 737 C C . LEU A 1 91 ? 3.813 -9.347 6.272 1.00 95.12 91 LEU A C 1
ATOM 739 O O . LEU A 1 91 ? 4.772 -9.691 5.581 1.00 95.12 91 LEU A O 1
ATOM 743 N N . LYS A 1 92 ? 2.604 -9.897 6.146 1.00 95.50 92 LYS A N 1
ATOM 744 C CA . LYS A 1 92 ? 2.271 -10.875 5.113 1.00 95.50 92 LYS A CA 1
ATOM 745 C C . LYS A 1 92 ? 2.348 -10.244 3.723 1.00 95.50 92 LYS A C 1
ATOM 747 O O . LYS A 1 92 ? 3.049 -10.779 2.872 1.00 95.50 92 LYS A O 1
ATOM 752 N N . GLU A 1 93 ? 1.717 -9.091 3.523 1.00 92.38 93 GLU A N 1
ATOM 753 C CA . GLU A 1 93 ? 1.769 -8.329 2.269 1.00 92.38 93 GLU A CA 1
ATOM 754 C C . GLU A 1 93 ? 3.207 -7.967 1.886 1.00 92.38 93 GLU A C 1
ATOM 756 O O . GLU A 1 93 ? 3.609 -8.163 0.741 1.00 92.38 93 GLU A O 1
ATOM 761 N N . PHE A 1 94 ? 4.017 -7.524 2.852 1.00 94.19 94 PHE A N 1
ATOM 762 C CA . PHE A 1 94 ? 5.434 -7.235 2.632 1.00 94.19 94 PHE A CA 1
ATOM 763 C C . PHE A 1 94 ? 6.208 -8.469 2.150 1.00 94.19 94 PHE A C 1
ATOM 765 O O . PHE A 1 94 ? 6.954 -8.392 1.174 1.00 94.19 94 PHE A O 1
ATOM 772 N N . ARG A 1 95 ? 6.023 -9.624 2.807 1.00 94.56 95 ARG A N 1
ATOM 773 C CA . ARG A 1 95 ? 6.676 -10.884 2.409 1.00 94.56 95 ARG A CA 1
ATOM 774 C C . ARG A 1 95 ? 6.253 -11.312 1.012 1.00 94.56 95 ARG A C 1
ATOM 776 O O . ARG A 1 95 ? 7.104 -11.668 0.209 1.00 94.56 95 ARG A O 1
ATOM 783 N N . GLU A 1 96 ? 4.961 -11.244 0.719 1.00 94.62 96 GLU A N 1
ATOM 784 C CA . GLU A 1 96 ? 4.420 -11.613 -0.587 1.00 94.62 96 GLU A CA 1
ATOM 785 C C . GLU A 1 96 ? 4.951 -10.702 -1.699 1.00 94.62 96 GLU A C 1
ATOM 787 O O . GLU A 1 96 ? 5.381 -11.191 -2.745 1.00 94.62 96 GLU A O 1
ATOM 792 N N . ARG A 1 97 ? 4.995 -9.387 -1.462 1.00 94.44 97 ARG A N 1
ATOM 793 C CA . ARG A 1 97 ? 5.564 -8.419 -2.406 1.00 94.44 97 ARG A CA 1
ATOM 794 C C . ARG A 1 97 ? 7.055 -8.664 -2.629 1.00 94.44 97 ARG A C 1
ATOM 796 O O . ARG A 1 97 ? 7.504 -8.640 -3.770 1.00 94.44 97 ARG A O 1
ATOM 803 N N . LYS A 1 98 ? 7.805 -8.958 -1.563 1.00 94.94 98 LYS A N 1
ATOM 804 C CA . LYS A 1 98 ? 9.227 -9.313 -1.647 1.00 94.94 98 LYS A CA 1
ATOM 805 C C . LYS A 1 98 ? 9.452 -10.584 -2.472 1.00 94.94 98 LYS A C 1
ATOM 807 O O . LYS A 1 98 ? 10.293 -10.561 -3.360 1.00 94.94 98 LYS A O 1
ATOM 812 N N . CYS A 1 99 ? 8.704 -11.657 -2.213 1.00 94.69 99 CYS A N 1
ATOM 813 C CA . CYS A 1 99 ? 8.821 -12.898 -2.985 1.00 94.69 99 CYS A CA 1
ATOM 814 C C . CYS A 1 99 ? 8.470 -12.678 -4.461 1.00 94.69 99 CYS A C 1
ATOM 816 O O . CYS A 1 99 ? 9.182 -13.152 -5.337 1.00 94.69 99 CYS A O 1
ATOM 818 N N . THR A 1 100 ? 7.436 -11.880 -4.742 1.00 95.38 100 THR A N 1
ATOM 819 C CA . THR A 1 100 ? 7.079 -11.530 -6.126 1.00 95.38 100 THR A CA 1
ATOM 820 C C . THR A 1 100 ? 8.223 -10.773 -6.8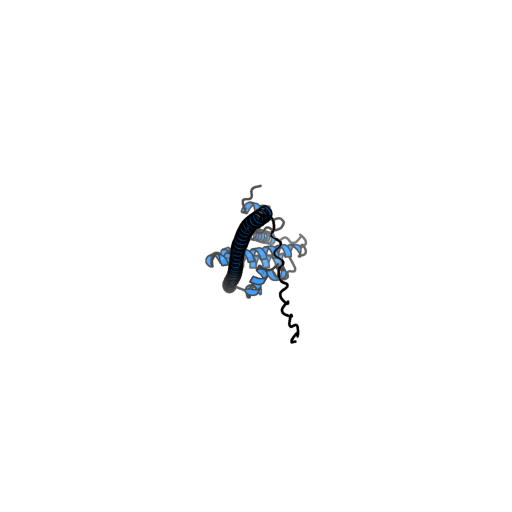12 1.00 95.38 100 THR A C 1
ATOM 822 O O . THR A 1 100 ? 8.576 -11.071 -7.946 1.00 95.38 100 THR A O 1
ATOM 825 N N . LEU A 1 101 ? 8.856 -9.820 -6.119 1.00 94.81 101 LEU A N 1
ATOM 826 C CA . LEU A 1 101 ? 10.034 -9.117 -6.638 1.00 94.81 101 LEU A CA 1
ATOM 827 C C . LEU A 1 101 ? 11.224 -10.055 -6.869 1.00 94.81 101 LEU A C 1
ATOM 829 O O . LEU A 1 101 ? 11.907 -9.911 -7.874 1.00 94.81 101 LEU A O 1
ATOM 833 N N . GLU A 1 102 ? 11.471 -11.008 -5.967 1.00 94.31 102 GLU A N 1
ATOM 834 C CA . GLU A 1 102 ? 12.513 -12.030 -6.134 1.00 94.31 102 GLU A CA 1
ATOM 835 C C . GLU A 1 102 ? 12.294 -12.839 -7.421 1.00 94.31 102 GLU A C 1
ATOM 837 O O . GLU A 1 102 ? 13.224 -12.977 -8.217 1.00 94.31 102 GLU A O 1
ATOM 842 N N . GLU A 1 103 ? 11.066 -13.302 -7.664 1.00 92.88 103 GLU A N 1
ATOM 843 C CA . GLU A 1 103 ? 10.693 -14.024 -8.887 1.00 92.88 103 GLU A CA 1
ATOM 844 C C . GLU A 1 103 ? 10.857 -13.153 -10.137 1.00 92.88 103 GLU A C 1
ATOM 846 O O . GLU A 1 103 ? 11.419 -13.596 -11.141 1.00 92.88 103 GLU A O 1
ATOM 851 N N . MET A 1 104 ? 10.415 -11.894 -10.072 1.00 94.31 104 MET A N 1
ATOM 852 C CA . MET A 1 104 ? 10.552 -10.965 -11.189 1.00 94.31 104 MET A CA 1
ATOM 853 C C . MET A 1 104 ? 12.020 -10.698 -11.521 1.00 94.31 104 MET A C 1
ATOM 855 O O . MET A 1 104 ? 12.415 -10.828 -12.675 1.00 94.31 104 MET A O 1
ATOM 859 N N . CYS A 1 105 ? 12.847 -10.386 -10.524 1.00 91.88 105 CYS A N 1
ATOM 860 C CA . CYS A 1 105 ? 14.276 -10.153 -10.713 1.00 91.88 105 CYS A CA 1
ATOM 861 C C . CYS A 1 105 ? 14.974 -11.372 -11.340 1.00 91.88 105 CYS A C 1
ATOM 863 O O . CYS A 1 105 ? 15.763 -11.202 -12.263 1.00 91.88 105 CYS A O 1
ATOM 865 N N . GLN A 1 106 ? 14.642 -12.594 -10.911 1.00 90.94 106 GLN A N 1
ATOM 866 C CA . GLN A 1 106 ? 15.190 -13.829 -11.493 1.00 90.94 106 GLN A CA 1
ATOM 867 C C . GLN A 1 106 ? 14.722 -14.084 -12.933 1.00 90.94 106 GLN A C 1
ATOM 869 O O . GLN A 1 106 ? 15.446 -14.694 -13.716 1.00 90.94 106 GLN A O 1
ATOM 874 N N . GLY A 1 107 ? 13.519 -13.627 -13.289 1.00 88.44 107 GLY A N 1
ATOM 875 C CA . GLY A 1 107 ? 12.956 -13.766 -14.632 1.00 88.44 107 GLY A CA 1
ATOM 876 C C . GLY A 1 107 ? 13.515 -12.783 -15.666 1.00 88.44 107 GLY A C 1
ATOM 877 O O . GLY A 1 107 ? 13.149 -12.863 -16.841 1.00 88.44 107 GLY A O 1
ATOM 878 N N . LEU A 1 108 ? 14.372 -11.840 -15.262 1.00 88.81 108 LEU A N 1
ATOM 879 C CA . LEU A 1 108 ? 14.949 -10.861 -16.177 1.00 88.81 108 LEU A CA 1
ATOM 880 C C . LEU A 1 108 ? 16.037 -11.486 -17.068 1.00 88.81 108 LEU A C 1
ATOM 882 O O . LEU A 1 108 ? 16.877 -12.241 -16.589 1.00 88.81 108 LEU A O 1
ATOM 886 N N . PRO A 1 109 ? 16.100 -11.118 -18.362 1.00 85.31 109 PRO A N 1
ATOM 887 C CA . PRO A 1 109 ? 17.103 -11.661 -19.283 1.00 85.31 109 PRO A CA 1
ATOM 888 C C . PRO A 1 109 ? 18.529 -11.155 -19.010 1.00 85.31 109 PRO A C 1
ATOM 890 O O . PRO A 1 109 ? 19.501 -11.759 -19.453 1.00 85.31 109 PRO A O 1
ATOM 893 N N . SER A 1 110 ? 18.665 -10.017 -18.332 1.00 87.75 110 SER A N 1
ATOM 894 C CA . SER A 1 110 ? 19.940 -9.418 -17.940 1.00 87.75 110 SER A CA 1
ATOM 895 C C . SER A 1 110 ? 19.709 -8.429 -16.804 1.00 87.75 110 SER A C 1
ATOM 897 O O . SER A 1 110 ? 18.583 -7.971 -16.617 1.00 87.75 110 SER A O 1
ATOM 899 N N . HIS A 1 111 ? 20.764 -8.049 -16.087 1.00 88.50 111 HIS A N 1
ATOM 900 C CA . HIS A 1 111 ? 20.727 -6.971 -15.100 1.00 88.50 111 HIS A CA 1
ATOM 901 C C . HIS A 1 111 ? 21.570 -5.803 -15.611 1.00 88.50 111 HIS A C 1
ATOM 903 O O . HIS A 1 111 ? 22.736 -5.952 -15.966 1.00 88.50 111 HIS A O 1
ATOM 909 N N . THR A 1 112 ? 20.938 -4.645 -15.736 1.00 86.88 112 THR A N 1
ATOM 910 C CA . THR A 1 112 ? 21.547 -3.376 -16.145 1.00 86.88 112 THR A CA 1
ATOM 911 C C . THR A 1 112 ? 21.768 -2.472 -14.932 1.00 86.88 112 THR A C 1
ATOM 913 O O . THR A 1 112 ? 22.602 -1.568 -14.984 1.00 86.88 112 THR A O 1
ATOM 916 N N . ARG A 1 113 ? 21.018 -2.692 -13.845 1.00 88.25 113 ARG A N 1
ATOM 917 C CA . ARG A 1 113 ? 21.100 -1.913 -12.606 1.00 88.25 113 ARG A CA 1
ATOM 918 C C . ARG A 1 113 ? 21.171 -2.807 -11.376 1.00 88.25 113 ARG A C 1
ATOM 920 O O . ARG A 1 113 ? 20.505 -3.833 -11.314 1.00 88.25 113 ARG A O 1
ATOM 927 N N . ASP A 1 114 ? 21.874 -2.331 -10.356 1.00 87.69 114 ASP A N 1
ATOM 928 C CA . ASP A 1 114 ? 22.052 -3.030 -9.077 1.00 87.69 114 ASP A CA 1
ATOM 929 C C . ASP A 1 114 ? 20.722 -3.339 -8.369 1.00 87.69 114 ASP A C 1
ATOM 931 O O . ASP A 1 114 ? 20.587 -4.361 -7.694 1.00 87.69 114 ASP A O 1
ATOM 935 N N . TRP A 1 115 ? 19.715 -2.475 -8.535 1.00 91.06 115 TRP A N 1
ATOM 936 C CA . TRP A 1 115 ? 18.382 -2.691 -7.970 1.00 91.06 115 TRP A CA 1
ATOM 937 C C . TRP A 1 115 ? 17.606 -3.806 -8.688 1.00 91.06 115 TRP A C 1
ATOM 939 O O . TRP A 1 115 ? 16.703 -4.384 -8.093 1.00 91.06 115 TRP A O 1
ATOM 949 N N . GLU A 1 116 ? 17.968 -4.168 -9.925 1.00 89.31 116 GLU A N 1
ATOM 950 C CA . GLU A 1 116 ? 17.371 -5.313 -10.629 1.00 89.31 116 GLU A CA 1
ATOM 951 C C . GLU A 1 116 ? 17.873 -6.654 -10.078 1.00 89.31 116 GLU A C 1
ATOM 953 O O . GLU A 1 116 ? 17.209 -7.667 -10.270 1.00 89.31 116 GLU A O 1
ATOM 958 N N . GLU A 1 117 ? 19.027 -6.673 -9.406 1.00 88.31 117 GLU A N 1
ATOM 959 C CA . GLU A 1 117 ? 19.604 -7.871 -8.776 1.00 88.31 117 GLU A CA 1
ATOM 960 C C . GLU A 1 117 ? 19.167 -8.036 -7.318 1.00 88.31 117 GLU A C 1
ATOM 962 O O . GLU A 1 117 ? 19.211 -9.136 -6.765 1.00 88.31 117 GLU A O 1
ATOM 967 N N . LYS A 1 118 ? 18.773 -6.933 -6.669 1.00 90.62 118 LYS A N 1
ATOM 968 C CA . LYS A 1 118 ? 18.516 -6.868 -5.226 1.00 90.62 118 LYS A CA 1
ATOM 969 C C . LYS A 1 118 ? 17.054 -6.493 -4.954 1.00 90.62 118 LYS A C 1
ATOM 971 O O . LYS A 1 118 ? 16.750 -5.311 -4.793 1.00 90.62 118 LYS A O 1
ATOM 976 N N . PRO A 1 119 ? 16.156 -7.480 -4.778 1.00 89.69 119 PRO A N 1
ATOM 977 C CA . PRO A 1 119 ? 14.727 -7.259 -4.528 1.00 89.69 119 PRO A CA 1
ATOM 978 C C . PRO A 1 119 ? 14.428 -6.342 -3.339 1.00 89.69 119 PRO A C 1
ATOM 980 O O . PRO A 1 119 ? 13.485 -5.561 -3.381 1.00 89.69 119 PRO A O 1
ATOM 983 N N . LEU A 1 120 ? 15.248 -6.403 -2.283 1.00 90.88 120 LEU A N 1
ATOM 984 C CA . LEU A 1 120 ? 15.115 -5.517 -1.122 1.00 90.88 120 LEU A CA 1
ATOM 985 C C . LEU A 1 120 ? 15.412 -4.055 -1.469 1.00 90.88 120 LEU A C 1
ATOM 987 O O . LEU A 1 120 ? 14.674 -3.175 -1.045 1.00 90.88 120 LEU A O 1
ATOM 991 N N . MET A 1 121 ? 16.442 -3.809 -2.280 1.00 91.75 121 MET A N 1
ATOM 992 C CA . MET A 1 121 ? 16.781 -2.463 -2.741 1.00 91.75 121 MET A CA 1
ATOM 993 C C . MET A 1 121 ? 15.664 -1.903 -3.625 1.00 91.75 121 MET A C 1
ATOM 995 O O . MET A 1 121 ? 15.258 -0.759 -3.449 1.00 91.75 121 MET A O 1
ATOM 999 N N . LEU A 1 122 ? 15.118 -2.720 -4.531 1.00 91.88 122 LEU A N 1
ATOM 1000 C CA . LEU A 1 122 ? 13.982 -2.321 -5.360 1.00 91.88 122 LEU A CA 1
ATOM 1001 C C . LEU A 1 122 ? 12.734 -2.017 -4.520 1.00 91.88 122 LEU A C 1
ATOM 1003 O O . LEU A 1 122 ? 12.050 -1.030 -4.773 1.00 91.88 122 LEU A O 1
ATOM 1007 N N . LEU A 1 123 ? 12.454 -2.822 -3.493 1.00 92.06 123 LEU A N 1
ATOM 1008 C CA . LEU A 1 123 ? 11.328 -2.591 -2.591 1.00 92.06 123 LEU A CA 1
ATOM 1009 C C . LEU A 1 123 ? 11.474 -1.268 -1.821 1.00 92.06 123 LEU A C 1
ATOM 1011 O O . LEU A 1 123 ? 10.540 -0.471 -1.800 1.00 92.06 123 LEU A O 1
ATOM 1015 N N . GLU A 1 124 ? 12.658 -0.998 -1.266 1.00 91.19 124 GLU A N 1
ATOM 1016 C CA . GLU A 1 124 ? 12.971 0.274 -0.600 1.00 91.19 124 GLU A CA 1
ATOM 1017 C C . GLU A 1 124 ? 12.840 1.469 -1.553 1.00 91.19 124 GLU A C 1
ATOM 1019 O O . GLU A 1 124 ? 12.292 2.507 -1.183 1.00 91.19 124 GLU A O 1
ATOM 1024 N N . MET A 1 125 ? 13.296 1.322 -2.800 1.00 91.06 125 MET A N 1
ATOM 1025 C CA . MET A 1 125 ? 13.179 2.364 -3.821 1.00 91.06 125 MET A CA 1
ATOM 1026 C C . MET A 1 125 ? 11.731 2.622 -4.250 1.00 91.06 125 MET A C 1
ATOM 1028 O O . MET A 1 125 ? 11.393 3.762 -4.564 1.00 91.06 125 MET A O 1
ATOM 1032 N N . LEU A 1 126 ? 10.882 1.590 -4.277 1.00 90.88 126 LEU A N 1
ATOM 1033 C CA . LEU A 1 126 ? 9.461 1.720 -4.606 1.00 90.88 126 LEU A CA 1
ATOM 1034 C C . LEU A 1 126 ? 8.660 2.396 -3.487 1.00 90.88 126 LEU A C 1
ATOM 1036 O O . LEU A 1 126 ? 7.723 3.135 -3.788 1.00 90.88 126 LEU A O 1
ATOM 1040 N N . ASP A 1 127 ? 9.018 2.147 -2.225 1.00 88.50 127 ASP A N 1
ATOM 1041 C CA . ASP A 1 127 ? 8.352 2.737 -1.056 1.00 88.50 127 ASP A CA 1
ATOM 1042 C C . ASP A 1 127 ? 8.905 4.134 -0.698 1.00 88.50 127 ASP A C 1
ATOM 1044 O O . ASP A 1 127 ? 8.261 4.900 0.024 1.00 88.50 127 ASP A O 1
ATOM 1048 N N . GLY A 1 128 ? 10.089 4.486 -1.208 1.00 82.50 128 GLY A N 1
ATOM 1049 C CA . GLY A 1 128 ? 10.747 5.773 -0.997 1.00 82.50 128 GLY A CA 1
ATOM 1050 C C . GLY A 1 128 ? 10.447 6.836 -2.062 1.00 82.50 128 GLY A C 1
ATOM 1051 O O . GLY A 1 128 ? 9.923 6.574 -3.144 1.00 82.50 128 GLY A O 1
ATOM 1052 N N . VAL A 1 129 ? 10.849 8.078 -1.770 1.00 70.12 129 VAL A N 1
ATOM 1053 C CA . VAL A 1 129 ? 10.951 9.139 -2.784 1.00 70.12 129 VAL A CA 1
ATOM 1054 C C . VAL A 1 129 ? 12.291 8.956 -3.494 1.00 70.12 129 VAL A C 1
ATOM 1056 O O . VAL A 1 129 ? 13.344 9.297 -2.958 1.00 70.12 129 VAL A O 1
ATOM 1059 N N . GLY A 1 130 ? 12.257 8.326 -4.666 1.00 63.44 130 GLY A N 1
ATOM 1060 C CA . GLY A 1 130 ? 13.463 7.949 -5.396 1.00 63.44 130 GLY A CA 1
ATOM 1061 C C . GLY A 1 130 ? 14.220 9.141 -5.987 1.00 63.44 130 GLY A C 1
ATOM 1062 O O . GLY A 1 130 ? 13.629 10.028 -6.597 1.00 63.44 130 GLY A O 1
ATOM 1063 N N . CYS A 1 131 ? 15.548 9.114 -5.862 1.00 75.19 131 CYS A N 1
ATOM 1064 C CA . CYS A 1 131 ? 16.460 9.953 -6.639 1.00 75.19 131 CYS A CA 1
ATOM 1065 C C . CYS A 1 131 ? 16.544 9.424 -8.080 1.00 75.19 131 CYS A C 1
ATOM 1067 O O . CYS A 1 131 ? 16.667 8.213 -8.287 1.00 75.19 131 CYS A O 1
ATOM 1069 N N . CYS A 1 132 ? 16.512 10.310 -9.077 1.00 82.31 132 CYS A N 1
ATOM 1070 C CA . CYS A 1 132 ? 16.580 9.931 -10.489 1.00 82.31 132 CYS A CA 1
ATOM 1071 C C . CYS A 1 132 ? 17.863 9.144 -10.831 1.00 82.31 132 CYS A C 1
ATOM 1073 O O . CYS A 1 132 ? 17.802 8.170 -11.585 1.00 82.31 132 CYS A O 1
ATOM 1075 N N . GLU A 1 133 ? 18.993 9.471 -10.186 1.00 85.75 133 GLU A N 1
ATOM 1076 C CA . GLU A 1 133 ? 20.266 8.754 -10.341 1.00 85.75 133 GLU A CA 1
ATOM 1077 C C . GLU A 1 133 ? 20.185 7.291 -9.879 1.00 85.75 133 GLU A C 1
ATOM 1079 O O . GLU A 1 133 ? 20.844 6.430 -10.457 1.00 85.75 133 GLU A O 1
ATOM 1084 N N . ALA A 1 134 ? 19.374 6.980 -8.864 1.00 88.12 134 ALA A N 1
ATOM 1085 C CA . ALA A 1 134 ? 19.238 5.609 -8.371 1.00 88.12 134 ALA A CA 1
ATOM 1086 C C . ALA A 1 134 ? 18.498 4.715 -9.380 1.00 88.12 134 ALA A C 1
ATOM 1088 O O . ALA A 1 134 ? 18.839 3.546 -9.553 1.00 88.12 134 ALA A O 1
ATOM 1089 N N . TRP A 1 135 ? 17.505 5.276 -10.076 1.00 91.38 135 TRP A N 1
ATOM 1090 C CA . TRP A 1 135 ? 16.701 4.559 -11.065 1.00 91.38 135 TRP A CA 1
ATOM 1091 C C . TRP A 1 135 ? 17.412 4.426 -12.409 1.00 91.38 135 TRP A C 1
ATOM 1093 O O . TRP A 1 135 ? 17.505 3.328 -12.961 1.00 91.38 135 TRP A O 1
ATOM 1103 N N . LEU A 1 136 ? 17.921 5.543 -12.930 1.00 90.44 136 LEU A N 1
ATOM 1104 C CA . LEU A 1 136 ? 18.424 5.636 -14.298 1.00 90.44 136 LEU A CA 1
ATOM 1105 C C . LEU A 1 136 ? 19.938 5.818 -14.382 1.00 90.44 136 LEU A C 1
ATOM 1107 O O . LEU A 1 136 ? 20.470 5.701 -15.480 1.00 90.44 136 LEU A O 1
ATOM 1111 N N . GLY A 1 137 ? 20.650 6.022 -13.274 1.00 88.44 137 GLY A N 1
ATOM 1112 C CA . GLY A 1 137 ? 22.078 6.345 -13.269 1.00 88.44 137 GLY A CA 1
ATOM 1113 C C . GLY A 1 137 ? 22.366 7.810 -13.599 1.00 88.44 137 GLY A C 1
ATOM 1114 O O . GLY A 1 137 ? 21.461 8.608 -13.837 1.00 88.44 137 GLY A O 1
ATOM 1115 N N . ARG A 1 138 ? 23.655 8.162 -13.622 1.00 88.56 138 ARG A N 1
ATOM 1116 C CA . ARG A 1 138 ? 24.120 9.484 -14.058 1.00 88.56 138 ARG A CA 1
ATOM 1117 C C . ARG A 1 138 ? 24.263 9.525 -15.571 1.00 88.56 138 ARG A C 1
ATOM 1119 O O . ARG A 1 138 ? 24.903 8.647 -16.146 1.00 88.56 138 ARG A O 1
ATOM 1126 N N . HIS A 1 139 ? 23.721 10.574 -16.178 1.00 87.19 139 HIS A N 1
ATOM 1127 C CA . HIS A 1 139 ? 23.800 10.841 -17.614 1.00 87.19 139 HIS A CA 1
ATOM 1128 C C . HIS A 1 139 ? 24.347 12.241 -17.854 1.00 87.19 139 HIS A C 1
ATOM 1130 O O . HIS A 1 139 ? 24.188 13.117 -17.008 1.00 87.19 139 HIS A O 1
ATOM 1136 N N . MET A 1 140 ? 25.014 12.433 -18.991 1.00 82.56 140 MET A N 1
ATOM 1137 C CA . MET A 1 140 ? 25.612 13.723 -19.371 1.00 82.56 140 MET A CA 1
ATOM 1138 C C . MET A 1 140 ? 24.770 14.471 -20.410 1.00 82.56 140 MET A C 1
ATOM 1140 O O . MET A 1 140 ? 24.945 15.671 -20.603 1.00 82.56 140 MET A O 1
ATOM 1144 N N . ASP A 1 141 ? 23.853 13.770 -21.074 1.00 84.50 141 ASP A N 1
ATOM 1145 C CA . ASP A 1 141 ? 23.049 14.270 -22.181 1.00 84.50 141 ASP A CA 1
ATOM 1146 C C . ASP A 1 141 ? 21.682 13.570 -22.231 1.00 84.50 141 ASP A C 1
ATOM 1148 O O . ASP A 1 141 ? 21.505 12.446 -21.758 1.00 84.50 141 ASP A O 1
ATOM 1152 N N . GLY A 1 142 ? 20.693 14.240 -22.829 1.00 83.25 142 GLY A N 1
ATOM 1153 C CA . GLY A 1 142 ? 19.325 13.719 -22.910 1.00 83.25 142 GLY A CA 1
ATOM 1154 C C . GLY A 1 142 ? 19.202 12.436 -23.738 1.00 83.25 142 GLY A C 1
ATOM 1155 O O . GLY A 1 142 ? 18.347 11.603 -23.440 1.00 83.25 142 GLY A O 1
ATOM 1156 N N . ARG A 1 143 ? 20.065 12.234 -24.745 1.00 84.69 143 ARG A N 1
ATOM 1157 C CA . ARG A 1 143 ? 20.011 11.049 -25.613 1.00 84.69 143 ARG A CA 1
ATOM 1158 C C . ARG A 1 143 ? 20.456 9.794 -24.860 1.00 84.69 143 ARG A C 1
ATOM 1160 O O . ARG A 1 143 ? 19.773 8.772 -24.939 1.00 84.69 143 ARG A O 1
ATOM 1167 N N . SER A 1 144 ? 21.546 9.856 -24.090 1.00 87.94 144 SER A N 1
ATOM 1168 C CA . SER A 1 144 ? 21.957 8.730 -23.232 1.00 87.94 144 SER A CA 1
ATOM 1169 C C . S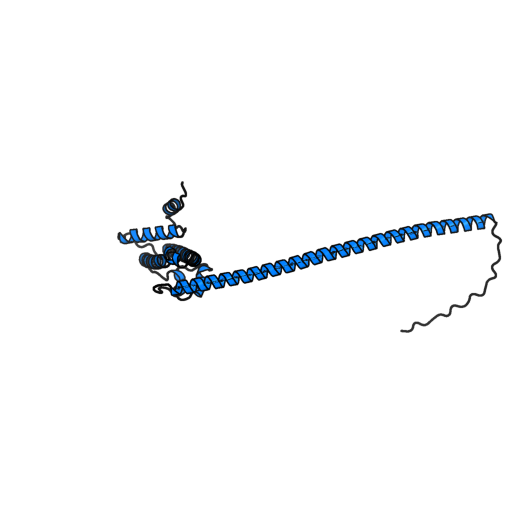ER A 1 144 ? 20.914 8.406 -22.154 1.00 87.94 144 SER A C 1
ATOM 1171 O O . SER A 1 144 ? 20.559 7.234 -21.984 1.00 87.94 144 SER A O 1
ATOM 1173 N N . ALA A 1 145 ? 20.339 9.432 -21.516 1.00 88.44 145 ALA A N 1
ATOM 1174 C CA . ALA A 1 145 ? 19.268 9.267 -20.534 1.00 88.44 145 ALA A CA 1
ATOM 1175 C C . ALA A 1 145 ? 18.028 8.586 -21.136 1.00 88.44 145 ALA A C 1
ATOM 1177 O O . ALA A 1 145 ? 17.480 7.653 -20.545 1.00 88.44 145 ALA A O 1
ATOM 1178 N N . ARG A 1 146 ? 17.621 9.000 -22.343 1.00 89.75 146 ARG A N 1
ATOM 1179 C CA . ARG A 1 146 ? 16.477 8.430 -23.064 1.00 89.75 146 ARG A CA 1
ATOM 1180 C C . ARG A 1 146 ? 16.689 6.969 -23.428 1.00 89.75 146 ARG A C 1
ATOM 1182 O O . ARG A 1 146 ?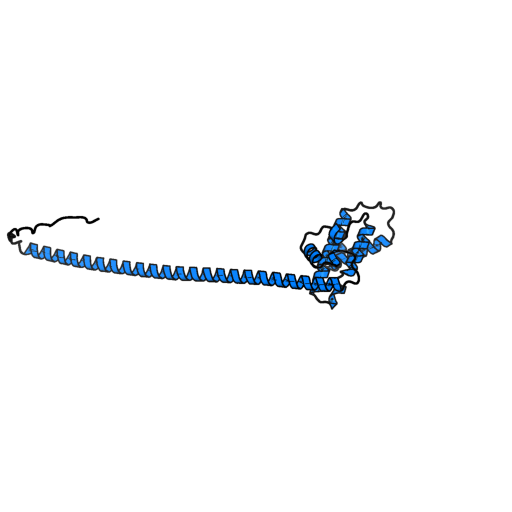 15.820 6.146 -23.155 1.00 89.75 146 ARG A O 1
ATOM 1189 N N . LYS A 1 147 ? 17.851 6.625 -23.988 1.00 90.12 147 LYS A N 1
ATOM 1190 C CA . LYS A 1 147 ? 18.176 5.235 -24.342 1.00 90.12 147 LYS A CA 1
ATOM 1191 C C . LYS A 1 147 ? 18.176 4.326 -23.116 1.00 90.12 147 LYS A C 1
ATOM 1193 O O . LYS A 1 147 ? 17.627 3.226 -23.171 1.00 90.12 147 LYS A O 1
ATOM 1198 N N . ALA A 1 148 ? 18.734 4.793 -21.997 1.00 91.00 148 ALA A N 1
ATOM 1199 C CA . ALA A 1 148 ? 18.714 4.051 -20.738 1.00 91.00 148 ALA A CA 1
ATOM 1200 C C . ALA A 1 148 ? 17.288 3.867 -20.194 1.00 91.00 148 ALA A C 1
ATOM 1202 O O . ALA A 1 148 ? 16.931 2.768 -19.766 1.00 91.00 148 ALA A O 1
ATOM 1203 N N . TYR A 1 149 ? 16.467 4.918 -20.250 1.00 92.81 149 TYR A N 1
ATOM 1204 C CA . TYR A 1 149 ? 15.061 4.856 -19.867 1.00 92.81 149 TYR A CA 1
ATOM 1205 C C . TYR A 1 149 ? 14.272 3.873 -20.740 1.00 92.81 149 TYR A C 1
ATOM 1207 O O . TYR A 1 149 ? 13.655 2.964 -20.195 1.00 92.81 149 TYR A O 1
ATOM 1215 N N . LEU A 1 150 ? 14.337 3.982 -22.072 1.00 92.62 150 LEU A N 1
ATOM 1216 C CA . LEU A 1 150 ? 13.603 3.103 -22.990 1.00 92.62 150 LEU A CA 1
ATOM 1217 C C . LEU A 1 150 ? 14.014 1.633 -22.846 1.00 92.62 150 LEU A C 1
ATOM 1219 O O . LEU A 1 150 ? 13.161 0.745 -22.880 1.00 92.62 150 LEU A O 1
ATOM 1223 N N . ALA A 1 151 ? 15.302 1.355 -22.631 1.00 92.62 151 ALA A N 1
ATOM 1224 C CA . ALA A 1 151 ? 15.776 -0.004 -22.379 1.00 92.62 151 ALA A CA 1
ATOM 1225 C C . ALA A 1 151 ? 15.116 -0.622 -21.131 1.00 92.62 151 ALA A C 1
ATOM 1227 O O . ALA A 1 151 ? 14.639 -1.760 -21.178 1.00 92.62 151 ALA A O 1
ATOM 1228 N N . LEU A 1 152 ? 15.038 0.137 -20.033 1.00 93.62 152 LEU A N 1
ATOM 1229 C CA . LEU A 1 152 ? 14.395 -0.304 -18.793 1.00 93.62 152 LEU A CA 1
ATOM 1230 C C . LEU A 1 152 ? 12.868 -0.352 -18.924 1.00 93.62 152 LEU A C 1
ATOM 1232 O O . LEU A 1 152 ? 12.256 -1.334 -18.511 1.00 93.62 152 LEU A O 1
ATOM 1236 N N . ALA A 1 153 ? 12.258 0.647 -19.560 1.00 92.88 153 ALA A N 1
ATOM 1237 C CA . ALA A 1 153 ? 10.823 0.730 -19.810 1.00 92.88 153 ALA A CA 1
ATOM 1238 C C . ALA A 1 153 ? 10.318 -0.489 -20.595 1.00 92.88 153 ALA A C 1
ATOM 1240 O O . ALA A 1 153 ? 9.380 -1.161 -20.176 1.00 92.88 153 ALA A O 1
ATOM 1241 N N . ARG A 1 154 ? 11.004 -0.864 -21.680 1.00 92.44 154 ARG A N 1
ATOM 1242 C CA . ARG A 1 154 ? 10.665 -2.057 -22.473 1.00 92.44 154 ARG A CA 1
ATOM 1243 C C . ARG A 1 154 ? 10.827 -3.354 -21.689 1.00 92.44 154 ARG A C 1
ATOM 1245 O O . ARG A 1 154 ? 10.144 -4.332 -21.985 1.00 92.44 154 ARG A O 1
ATOM 1252 N N . LYS A 1 155 ? 11.758 -3.423 -20.740 1.00 92.44 155 LYS A N 1
ATOM 1253 C CA . LYS A 1 155 ? 11.988 -4.613 -19.908 1.00 92.44 155 LYS A CA 1
ATOM 1254 C C . LYS A 1 155 ? 10.914 -4.756 -18.828 1.00 92.44 155 LYS A C 1
ATOM 1256 O O . LYS A 1 155 ? 10.357 -5.836 -18.656 1.00 92.44 155 LYS A O 1
ATOM 1261 N N . TRP A 1 156 ? 10.595 -3.655 -18.161 1.00 93.06 156 TRP A N 1
ATOM 1262 C CA . TRP A 1 156 ? 9.625 -3.582 -17.071 1.00 93.06 156 TRP A CA 1
ATOM 1263 C C . TRP A 1 156 ? 8.204 -3.245 -17.543 1.00 93.06 156 TRP A C 1
ATOM 1265 O O . TRP A 1 156 ? 7.333 -2.976 -16.722 1.00 93.06 156 TRP A O 1
ATOM 1275 N N . HIS A 1 157 ? 7.944 -3.292 -18.854 1.00 92.19 157 HIS A N 1
ATOM 1276 C CA . HIS A 1 157 ? 6.611 -3.084 -19.411 1.00 92.19 157 HIS A CA 1
ATOM 1277 C C . HIS A 1 157 ? 5.643 -4.143 -18.857 1.00 92.19 157 HIS A C 1
ATOM 1279 O O . HIS A 1 157 ? 5.916 -5.336 -19.028 1.00 92.19 157 HIS A O 1
ATOM 1285 N N . PRO A 1 158 ? 4.511 -3.776 -18.233 1.00 92.69 158 PRO A N 1
ATOM 1286 C CA . PRO A 1 158 ? 3.697 -4.754 -17.506 1.00 92.69 158 PRO A CA 1
ATOM 1287 C C . PRO A 1 158 ? 3.064 -5.840 -18.372 1.00 92.69 158 PRO A C 1
ATOM 1289 O O . PRO A 1 158 ? 2.852 -6.939 -17.870 1.00 92.69 158 PRO A O 1
ATOM 1292 N N . ASP A 1 159 ? 2.869 -5.604 -19.674 1.00 92.31 159 ASP A N 1
ATOM 1293 C CA . ASP A 1 159 ? 2.460 -6.660 -20.617 1.00 92.31 159 ASP A CA 1
ATOM 1294 C C . ASP A 1 159 ? 3.379 -7.893 -20.571 1.00 92.31 159 ASP A C 1
ATOM 1296 O O . ASP A 1 159 ? 2.899 -9.021 -20.690 1.00 92.31 159 ASP A O 1
ATOM 1300 N N . LYS A 1 160 ? 4.684 -7.710 -20.314 1.00 90.81 160 LYS A N 1
ATOM 1301 C CA . LYS A 1 160 ? 5.656 -8.814 -20.187 1.00 90.81 160 LYS A CA 1
ATOM 1302 C C . LYS A 1 160 ? 5.483 -9.654 -18.923 1.00 90.81 160 LYS A C 1
ATOM 1304 O O . LYS A 1 160 ? 6.061 -10.734 -18.833 1.00 90.81 160 LYS A O 1
ATOM 1309 N N . TRP A 1 161 ? 4.710 -9.148 -17.968 1.00 92.81 161 TRP A N 1
ATOM 1310 C CA . TRP A 1 161 ? 4.511 -9.729 -16.644 1.00 92.81 161 TRP A CA 1
ATOM 1311 C C . TRP A 1 161 ? 3.105 -10.303 -16.450 1.00 92.81 161 TRP A C 1
ATOM 1313 O O . TRP A 1 161 ? 2.787 -10.822 -15.383 1.00 92.81 161 TRP A O 1
ATOM 1323 N N . THR A 1 162 ? 2.258 -10.219 -17.480 1.00 92.44 162 THR A N 1
ATOM 1324 C CA . THR A 1 162 ? 0.867 -10.693 -17.448 1.00 92.44 162 THR A CA 1
ATOM 1325 C C . THR A 1 162 ? 0.764 -12.197 -17.213 1.00 92.44 162 THR A C 1
ATOM 1327 O O . THR A 1 162 ? -0.115 -12.641 -16.479 1.00 92.44 162 THR A O 1
ATOM 1330 N N . VAL A 1 163 ? 1.694 -12.978 -17.768 1.00 91.81 163 VAL A N 1
ATOM 1331 C CA . VAL A 1 163 ? 1.725 -14.444 -17.635 1.00 91.81 163 VAL A CA 1
ATOM 1332 C C . VAL A 1 163 ? 2.071 -14.879 -16.205 1.00 91.81 163 VAL A C 1
ATOM 1334 O O . VAL A 1 163 ? 1.593 -15.907 -15.738 1.00 91.81 163 VAL A O 1
ATOM 1337 N N . GLN A 1 164 ? 2.865 -14.081 -15.493 1.00 90.50 164 GLN A N 1
ATOM 1338 C CA . GLN A 1 164 ? 3.320 -14.328 -14.124 1.00 90.50 164 GLN A CA 1
ATOM 1339 C C . GLN A 1 164 ? 2.282 -13.888 -13.074 1.00 90.50 164 GLN A C 1
ATOM 1341 O O . GLN A 1 164 ? 2.448 -14.167 -11.889 1.00 90.50 164 GLN A O 1
ATOM 1346 N N . GLY A 1 165 ? 1.201 -13.228 -13.500 1.00 93.38 165 GLY A N 1
ATOM 1347 C CA . GLY A 1 165 ? 0.048 -12.896 -12.669 1.00 93.38 165 GLY A CA 1
ATOM 1348 C C . GLY A 1 165 ? -0.065 -11.420 -12.282 1.00 93.38 165 GLY A C 1
ATOM 1349 O O . GLY A 1 165 ? 0.848 -10.611 -12.445 1.00 93.38 165 GLY A O 1
ATOM 1350 N N . GLU A 1 166 ? -1.226 -11.066 -11.727 1.00 94.00 166 GLU A N 1
ATOM 1351 C CA . GLU A 1 166 ? -1.626 -9.675 -11.459 1.00 94.00 166 GLU A CA 1
ATOM 1352 C C . GLU A 1 166 ? -0.666 -8.925 -10.525 1.00 94.00 166 GLU A C 1
ATOM 1354 O O . GLU A 1 166 ? -0.471 -7.720 -10.667 1.00 94.00 166 GLU A O 1
ATOM 1359 N N . ARG A 1 167 ? -0.026 -9.627 -9.584 1.00 92.75 167 ARG A N 1
ATOM 1360 C CA . ARG A 1 167 ? 0.938 -9.023 -8.651 1.00 92.75 167 ARG A CA 1
ATOM 1361 C C . ARG A 1 167 ? 2.216 -8.577 -9.354 1.00 92.75 167 ARG A C 1
ATOM 1363 O O . ARG A 1 167 ? 2.704 -7.483 -9.077 1.00 92.75 167 ARG A O 1
ATOM 1370 N N . CYS A 1 168 ? 2.715 -9.383 -10.290 1.00 94.25 168 CYS A N 1
ATOM 1371 C CA . CYS A 1 168 ? 3.866 -9.031 -11.117 1.00 94.25 168 CYS A CA 1
ATOM 1372 C C . CYS A 1 168 ? 3.538 -7.831 -12.007 1.00 94.25 168 CYS A C 1
ATOM 1374 O O . CYS A 1 168 ? 4.325 -6.893 -12.092 1.00 94.25 168 CYS A O 1
ATOM 1376 N N . VAL A 1 169 ? 2.335 -7.810 -12.594 1.00 94.62 169 VAL A N 1
ATOM 1377 C CA . VAL A 1 169 ? 1.834 -6.664 -13.370 1.00 94.62 169 VAL A CA 1
ATOM 1378 C C . VAL A 1 169 ? 1.759 -5.403 -12.508 1.00 94.62 169 VAL A C 1
ATOM 1380 O O . VAL A 1 169 ? 2.227 -4.346 -12.932 1.00 94.62 169 VAL A O 1
ATOM 1383 N N . ALA A 1 170 ? 1.217 -5.491 -11.290 1.00 93.94 170 ALA A N 1
ATOM 1384 C CA . ALA A 1 170 ? 1.126 -4.354 -10.377 1.00 93.94 170 ALA A CA 1
ATOM 1385 C C . ALA A 1 170 ? 2.514 -3.796 -10.023 1.00 93.94 170 ALA A C 1
ATOM 1387 O O . ALA A 1 170 ? 2.739 -2.593 -10.126 1.00 93.94 170 ALA A O 1
ATOM 1388 N N . ILE A 1 171 ? 3.470 -4.664 -9.683 1.00 94.75 171 ILE A N 1
ATOM 1389 C CA . ILE A 1 171 ? 4.847 -4.256 -9.379 1.00 94.75 171 ILE A CA 1
ATOM 1390 C C . ILE A 1 171 ? 5.529 -3.648 -10.606 1.00 94.75 171 ILE A C 1
ATOM 1392 O O . ILE A 1 171 ? 6.110 -2.571 -10.499 1.00 94.75 171 ILE A O 1
ATOM 1396 N N . ALA A 1 172 ? 5.426 -4.290 -11.772 1.00 94.50 172 ALA A N 1
ATOM 1397 C CA . ALA A 1 172 ? 5.969 -3.773 -13.024 1.00 94.50 172 ALA A CA 1
ATOM 1398 C C . ALA A 1 172 ? 5.396 -2.390 -13.352 1.00 94.50 172 ALA A C 1
ATOM 1400 O O . ALA A 1 172 ? 6.129 -1.495 -13.763 1.00 94.50 172 ALA A O 1
ATOM 1401 N N . THR A 1 173 ? 4.103 -2.184 -13.096 1.00 93.69 173 THR A N 1
ATOM 1402 C CA . THR A 1 173 ? 3.439 -0.891 -13.280 1.00 93.69 173 THR A CA 1
ATOM 1403 C C . THR A 1 173 ? 4.016 0.167 -12.341 1.00 93.69 173 THR A C 1
ATOM 1405 O O . THR A 1 173 ? 4.279 1.284 -12.778 1.00 93.69 173 THR A O 1
ATOM 1408 N N . GLU A 1 174 ? 4.254 -0.160 -11.069 1.00 93.81 174 GLU A N 1
ATOM 1409 C CA . GLU A 1 174 ? 4.880 0.773 -10.123 1.00 93.81 174 GLU A CA 1
ATOM 1410 C C . GLU A 1 174 ? 6.330 1.101 -10.502 1.00 93.81 174 GLU A C 1
ATOM 1412 O O . GLU A 1 174 ? 6.702 2.275 -10.526 1.00 93.81 174 GLU A O 1
ATOM 1417 N N . VAL A 1 175 ? 7.129 0.101 -10.889 1.00 94.00 175 VAL A N 1
ATOM 1418 C CA . VAL A 1 175 ? 8.493 0.315 -11.405 1.00 94.00 175 VAL A CA 1
ATOM 1419 C C . VAL A 1 175 ? 8.463 1.229 -12.625 1.00 94.00 175 VAL A C 1
ATOM 1421 O O . VAL A 1 175 ? 9.185 2.222 -12.683 1.00 94.00 175 VAL A O 1
ATOM 1424 N N . ALA A 1 176 ? 7.580 0.942 -13.577 1.00 92.81 176 ALA A N 1
ATOM 1425 C CA . ALA A 1 176 ? 7.447 1.711 -14.798 1.00 92.81 176 ALA A CA 1
ATOM 1426 C C . ALA A 1 176 ? 7.056 3.172 -14.512 1.00 92.81 176 ALA A C 1
ATOM 1428 O O . ALA A 1 176 ? 7.678 4.078 -15.061 1.00 92.81 176 ALA A O 1
ATOM 1429 N N . LYS A 1 177 ? 6.122 3.428 -13.583 1.00 91.62 177 LYS A N 1
ATOM 1430 C CA . LYS A 1 177 ? 5.787 4.790 -13.124 1.00 91.62 177 LYS A CA 1
ATOM 1431 C C . LYS A 1 177 ? 6.998 5.527 -12.550 1.00 91.62 177 LYS A C 1
ATOM 1433 O O . LYS A 1 177 ? 7.182 6.707 -12.848 1.00 91.62 177 LYS A O 1
ATOM 1438 N N . GLN A 1 178 ? 7.811 4.858 -11.731 1.00 92.69 178 GLN A N 1
ATOM 1439 C CA . GLN A 1 178 ? 9.010 5.473 -11.155 1.00 92.69 178 GLN A CA 1
ATOM 1440 C C . GLN A 1 178 ? 10.072 5.761 -12.220 1.00 92.69 178 GLN A C 1
ATOM 1442 O O . GLN A 1 178 ? 10.686 6.824 -12.182 1.00 92.69 178 GLN A O 1
ATOM 1447 N N . LEU A 1 179 ? 10.230 4.885 -13.219 1.00 92.50 179 LEU A N 1
ATOM 1448 C CA . LEU A 1 179 ? 11.109 5.136 -14.365 1.00 92.50 179 LEU A CA 1
ATOM 1449 C C . LEU A 1 179 ? 10.684 6.386 -15.146 1.00 92.50 179 LEU A C 1
ATOM 1451 O O . LEU A 1 179 ? 11.545 7.195 -15.489 1.00 92.50 179 LEU A O 1
ATOM 1455 N N . VAL A 1 180 ? 9.378 6.582 -15.382 1.00 90.75 180 VAL A N 1
ATOM 1456 C CA . VAL A 1 180 ? 8.866 7.797 -16.045 1.00 90.75 180 VAL A CA 1
ATOM 1457 C C . VAL A 1 180 ? 9.227 9.046 -15.247 1.00 90.75 180 VAL A C 1
ATOM 1459 O O . VAL A 1 180 ? 9.786 9.988 -15.802 1.00 90.75 180 VAL A O 1
ATOM 1462 N N . ARG A 1 181 ? 8.959 9.041 -13.935 1.00 89.75 181 ARG A N 1
ATOM 1463 C CA . ARG A 1 181 ? 9.262 10.175 -13.045 1.00 89.75 181 ARG A CA 1
ATOM 1464 C C . ARG A 1 181 ? 10.757 10.478 -12.989 1.00 89.75 181 ARG A C 1
ATOM 1466 O O . ARG A 1 181 ? 11.153 11.637 -13.040 1.00 89.75 181 ARG A O 1
ATOM 1473 N N . ALA A 1 182 ? 11.590 9.442 -12.908 1.00 90.50 182 ALA A N 1
ATOM 1474 C CA . ALA A 1 182 ? 13.039 9.592 -12.908 1.00 90.50 182 ALA A CA 1
ATOM 1475 C C . ALA A 1 182 ? 13.544 10.199 -14.224 1.00 90.50 182 ALA A C 1
ATOM 1477 O O . ALA A 1 182 ? 14.426 11.055 -14.201 1.00 90.50 182 ALA A O 1
ATOM 1478 N N . TYR A 1 183 ? 12.980 9.781 -15.361 1.00 90.31 183 TYR A N 1
ATOM 1479 C CA . TYR A 1 183 ? 13.348 10.320 -16.668 1.00 90.31 183 TYR A CA 1
ATOM 1480 C C . TYR A 1 183 ? 12.881 11.769 -16.841 1.00 90.31 183 TYR A C 1
ATOM 1482 O O . TYR A 1 183 ? 13.647 12.593 -17.336 1.00 90.31 183 TYR A O 1
ATOM 1490 N N . GLU A 1 184 ? 11.671 12.107 -16.386 1.00 88.06 184 GLU A N 1
ATOM 1491 C CA . GLU A 1 184 ? 11.172 13.487 -16.384 1.00 88.06 184 GLU A CA 1
ATOM 1492 C C . GLU A 1 184 ? 12.091 14.408 -15.576 1.00 88.06 184 GLU A C 1
ATOM 1494 O O . GLU A 1 184 ? 12.509 15.451 -16.077 1.00 88.06 184 GLU A O 1
ATOM 1499 N N . GLN A 1 185 ? 12.475 13.986 -14.368 1.00 87.94 185 GLN A N 1
ATOM 1500 C CA . GLN A 1 185 ? 13.392 14.750 -13.525 1.00 87.94 185 GLN A CA 1
ATOM 1501 C C . GLN A 1 185 ? 14.764 14.929 -14.192 1.00 87.94 185 GLN A C 1
ATOM 1503 O O . GLN A 1 185 ? 15.279 16.042 -14.239 1.00 87.94 185 GLN A O 1
ATOM 1508 N N . LEU A 1 186 ? 15.327 13.875 -14.798 1.00 87.31 186 LEU A N 1
ATOM 1509 C CA . LEU A 1 186 ? 16.582 13.992 -15.552 1.00 87.31 186 LEU A CA 1
ATOM 1510 C C . LEU A 1 186 ? 16.475 14.965 -16.729 1.00 87.31 186 LEU A C 1
ATOM 1512 O O . LEU A 1 186 ? 17.421 15.697 -16.994 1.00 87.31 186 LEU A O 1
ATOM 1516 N N . CYS A 1 187 ? 15.344 14.998 -17.436 1.00 83.06 187 CYS A N 1
ATOM 1517 C CA . CYS A 1 187 ? 15.143 15.937 -18.542 1.00 83.06 187 CYS A CA 1
ATOM 1518 C C . CYS A 1 187 ? 15.116 17.402 -18.080 1.00 83.06 187 CYS A C 1
ATOM 1520 O O . CYS A 1 187 ? 15.435 18.289 -18.871 1.00 83.06 187 CYS A O 1
ATOM 1522 N N . ILE A 1 188 ? 14.727 17.657 -16.827 1.00 84.19 188 ILE A N 1
ATOM 1523 C CA . ILE A 1 188 ? 14.776 18.987 -16.208 1.00 84.19 188 ILE A CA 1
ATOM 1524 C C . ILE A 1 188 ? 16.213 19.335 -15.805 1.00 84.19 188 ILE A C 1
ATOM 1526 O O . ILE A 1 188 ? 16.651 20.464 -16.025 1.00 84.19 188 ILE A O 1
ATOM 1530 N N . ASP A 1 189 ? 16.936 18.371 -15.234 1.00 83.81 189 ASP A N 1
ATOM 1531 C CA . ASP A 1 189 ? 18.274 18.580 -14.674 1.00 83.81 189 ASP A CA 1
ATOM 1532 C C . ASP A 1 189 ? 19.373 18.663 -15.752 1.00 83.81 189 ASP A C 1
ATOM 1534 O O . ASP A 1 189 ? 20.412 19.297 -15.545 1.00 83.81 189 ASP A O 1
ATOM 1538 N N . LEU A 1 190 ? 19.167 18.026 -16.909 1.00 81.56 190 LEU A N 1
ATOM 1539 C CA . LEU A 1 190 ? 20.147 17.984 -17.993 1.00 81.56 190 LEU A CA 1
ATOM 1540 C C . LEU A 1 190 ? 20.172 19.289 -18.812 1.00 81.56 190 LEU A C 1
ATOM 1542 O O . LEU A 1 190 ? 19.121 19.854 -19.130 1.00 81.56 190 LEU A O 1
ATOM 1546 N N . PRO A 1 191 ? 21.361 19.752 -19.247 1.00 69.69 191 PRO A N 1
ATOM 1547 C CA . PRO A 1 191 ? 21.467 20.886 -20.156 1.00 69.69 191 PRO A CA 1
ATOM 1548 C C . PRO A 1 191 ? 20.704 20.608 -21.457 1.00 69.69 191 PRO A C 1
ATOM 1550 O O . PRO A 1 191 ? 20.896 19.564 -22.086 1.00 69.69 191 PRO A O 1
ATOM 1553 N N . ARG A 1 192 ? 19.867 21.554 -21.904 1.00 65.44 192 ARG A N 1
ATOM 1554 C CA . ARG A 1 192 ? 19.246 21.466 -23.233 1.00 65.44 192 ARG A CA 1
ATOM 1555 C C . ARG A 1 192 ? 20.349 21.491 -24.287 1.00 65.44 192 ARG A C 1
ATOM 1557 O O . ARG A 1 192 ? 21.094 22.466 -24.377 1.00 65.44 192 ARG A O 1
ATOM 1564 N N . ALA A 1 193 ? 20.451 20.418 -25.069 1.00 60.03 193 ALA A N 1
ATOM 1565 C CA . ALA A 1 193 ? 21.362 20.374 -26.202 1.00 60.03 193 ALA A CA 1
ATOM 1566 C C . ALA A 1 193 ? 21.047 21.533 -27.173 1.00 60.03 193 ALA A C 1
ATOM 1568 O O . ALA A 1 193 ? 19.873 21.885 -27.335 1.00 60.03 193 ALA A O 1
ATOM 1569 N N . PRO A 1 194 ? 22.062 22.143 -27.812 1.00 56.41 194 PRO A N 1
ATOM 1570 C CA . PRO A 1 194 ? 21.827 23.124 -28.864 1.00 56.41 194 PRO A CA 1
ATOM 1571 C C . PRO A 1 194 ? 21.022 22.472 -29.996 1.00 56.41 194 PRO A C 1
ATOM 1573 O O . PRO A 1 194 ? 21.304 21.341 -30.391 1.00 56.41 194 PRO A O 1
ATOM 1576 N N . ALA A 1 195 ? 20.017 23.191 -30.498 1.00 55.75 195 ALA A N 1
ATOM 1577 C CA . ALA A 1 195 ? 18.984 22.714 -31.425 1.00 55.75 195 ALA A CA 1
ATOM 1578 C C . ALA A 1 195 ? 19.486 22.234 -32.810 1.00 55.75 195 ALA A C 1
ATOM 1580 O O . ALA A 1 195 ? 18.677 21.855 -33.649 1.00 55.75 195 ALA A O 1
ATOM 1581 N N . ASP A 1 196 ? 20.798 22.224 -33.054 1.00 47.97 196 ASP A N 1
ATOM 1582 C CA . ASP A 1 196 ? 21.394 22.043 -34.384 1.00 47.97 196 ASP A CA 1
ATOM 1583 C C . ASP A 1 196 ? 21.709 20.587 -34.773 1.00 47.97 196 ASP A C 1
ATOM 1585 O O . ASP A 1 196 ? 22.211 20.353 -35.865 1.00 47.97 196 ASP A O 1
ATOM 1589 N N . ASN A 1 197 ? 21.397 19.588 -33.937 1.00 50.75 197 ASN A N 1
ATOM 1590 C CA . ASN A 1 197 ? 21.669 18.170 -34.242 1.00 50.75 197 ASN A CA 1
ATOM 1591 C C . ASN A 1 197 ? 20.453 17.243 -34.026 1.00 50.75 197 ASN A C 1
ATOM 1593 O O . ASN A 1 197 ? 20.611 16.102 -33.585 1.00 50.75 197 ASN A O 1
ATOM 1597 N N . CYS A 1 198 ? 19.240 17.717 -34.328 1.00 47.81 198 CYS A N 1
ATOM 1598 C CA . CYS A 1 198 ? 18.025 16.895 -34.311 1.00 47.81 198 CYS A CA 1
ATOM 1599 C C . CYS A 1 198 ? 18.010 15.933 -35.510 1.00 47.81 198 CYS A C 1
ATOM 1601 O O . CYS A 1 198 ? 17.644 16.304 -36.624 1.00 47.81 198 CYS A O 1
ATOM 1603 N N . ALA A 1 199 ? 18.440 14.693 -35.281 1.00 53.81 199 ALA A N 1
ATOM 1604 C CA . ALA A 1 199 ? 18.261 13.600 -36.228 1.00 53.81 199 ALA A CA 1
ATOM 1605 C C . ALA A 1 199 ? 16.850 13.013 -36.066 1.00 53.81 199 ALA A C 1
ATOM 1607 O O . ALA A 1 199 ? 16.350 12.932 -34.948 1.00 53.81 199 ALA A O 1
ATOM 1608 N N . ALA A 1 200 ? 16.236 12.543 -37.155 1.00 52.75 200 ALA A N 1
ATOM 1609 C CA . ALA A 1 200 ? 14.899 11.933 -37.152 1.00 52.75 200 ALA A CA 1
ATOM 1610 C C . ALA A 1 200 ? 14.734 10.759 -36.153 1.00 52.75 200 ALA A C 1
ATOM 1612 O O . ALA A 1 200 ? 13.629 10.497 -35.693 1.00 52.75 200 ALA A O 1
ATOM 1613 N N . GLU A 1 201 ? 15.825 10.085 -35.763 1.00 52.72 201 GLU A N 1
ATOM 1614 C CA . GLU A 1 201 ? 15.806 9.041 -34.722 1.00 52.72 201 GLU A CA 1
ATOM 1615 C C . GLU A 1 201 ? 15.424 9.581 -33.332 1.00 52.72 201 GLU A C 1
ATOM 1617 O O . GLU A 1 201 ? 14.846 8.857 -32.521 1.00 52.72 201 GLU A O 1
ATOM 1622 N N . ASP A 1 202 ? 15.695 10.860 -33.049 1.00 64.50 202 ASP A N 1
ATOM 1623 C CA . ASP A 1 202 ? 15.324 11.468 -31.775 1.00 64.50 202 ASP A CA 1
ATOM 1624 C C . ASP A 1 202 ? 13.800 11.700 -31.677 1.00 64.50 202 ASP A C 1
ATOM 1626 O O . ASP A 1 202 ? 13.286 11.773 -30.559 1.00 64.50 202 ASP A O 1
ATOM 1630 N N . ASP A 1 203 ? 13.065 11.777 -32.792 1.00 69.56 203 ASP A N 1
ATOM 1631 C CA . ASP A 1 203 ? 11.610 11.998 -32.795 1.00 69.56 203 ASP A CA 1
ATOM 1632 C C . ASP A 1 203 ? 10.831 10.710 -32.486 1.00 69.56 203 ASP A C 1
ATOM 1634 O O . ASP A 1 203 ? 9.920 10.724 -31.650 1.00 69.56 203 ASP A O 1
ATOM 1638 N N . ASP A 1 204 ? 11.233 9.579 -33.075 1.00 77.38 204 ASP A N 1
ATOM 1639 C CA . ASP A 1 204 ? 10.614 8.269 -32.826 1.00 77.38 204 ASP A CA 1
ATOM 1640 C C . ASP A 1 204 ? 10.831 7.803 -31.379 1.00 77.38 204 ASP A C 1
ATOM 1642 O O . ASP A 1 204 ? 9.884 7.395 -30.700 1.00 77.38 204 ASP A O 1
ATOM 1646 N N . GLU A 1 205 ? 12.057 7.936 -30.856 1.00 80.38 205 GLU A N 1
ATOM 1647 C CA . GLU A 1 205 ? 12.348 7.601 -29.458 1.00 80.38 205 GLU A CA 1
ATOM 1648 C C . GLU A 1 205 ? 11.596 8.526 -28.486 1.00 80.38 205 GLU A C 1
ATOM 1650 O O . GLU A 1 205 ? 11.136 8.085 -27.431 1.00 80.38 205 GLU A O 1
ATOM 1655 N N . THR A 1 206 ? 11.440 9.813 -28.824 1.00 78.69 206 THR A N 1
ATOM 1656 C CA . THR A 1 206 ? 10.650 10.744 -28.001 1.00 78.69 206 THR A CA 1
ATOM 1657 C C . THR A 1 206 ? 9.192 10.315 -27.969 1.00 78.69 206 THR A C 1
ATOM 1659 O O . THR A 1 206 ? 8.612 10.223 -26.889 1.00 78.69 206 THR A O 1
ATOM 1662 N N . ARG A 1 207 ? 8.607 9.997 -29.128 1.00 81.62 207 ARG A N 1
ATOM 1663 C CA . ARG A 1 207 ? 7.234 9.501 -29.222 1.00 81.62 207 ARG A CA 1
ATOM 1664 C C . ARG A 1 207 ? 7.033 8.229 -28.401 1.00 81.62 207 ARG A C 1
ATOM 1666 O O . ARG A 1 207 ? 6.045 8.132 -27.676 1.00 81.62 207 ARG A O 1
ATOM 1673 N N . GLU A 1 208 ? 7.963 7.284 -28.463 1.00 85.00 208 GLU A N 1
ATOM 1674 C CA . GLU A 1 208 ? 7.881 6.050 -27.679 1.00 85.00 208 GLU A CA 1
ATOM 1675 C C . GLU A 1 208 ? 7.895 6.324 -26.168 1.00 85.00 208 GLU A C 1
ATOM 1677 O O . GLU A 1 208 ? 7.089 5.752 -25.428 1.00 85.00 208 GLU A O 1
ATOM 1682 N N . CYS A 1 209 ? 8.734 7.258 -25.698 1.00 84.88 209 CYS A N 1
ATOM 1683 C CA . CYS A 1 209 ? 8.700 7.701 -24.303 1.00 84.88 209 CYS A CA 1
ATOM 1684 C C . CYS A 1 209 ? 7.307 8.206 -23.912 1.00 84.88 209 CYS A C 1
ATOM 1686 O O . CYS A 1 209 ? 6.826 7.898 -22.816 1.00 84.88 209 CYS A O 1
ATOM 1688 N N . CYS A 1 210 ? 6.658 8.948 -24.815 1.00 81.62 210 CYS A N 1
ATOM 1689 C CA . CYS A 1 210 ? 5.320 9.476 -24.600 1.00 81.62 210 CYS A CA 1
ATOM 1690 C C . CYS A 1 210 ? 4.257 8.386 -24.489 1.00 81.62 210 CYS A C 1
ATOM 1692 O O . CYS A 1 210 ? 3.414 8.390 -23.587 1.00 81.62 210 CYS A O 1
ATOM 1694 N N . GLU A 1 211 ? 4.301 7.438 -25.418 1.00 84.00 211 GLU A N 1
ATOM 1695 C CA . GLU A 1 211 ? 3.355 6.334 -25.471 1.00 84.00 211 GLU A CA 1
ATOM 1696 C C . GLU A 1 211 ? 3.473 5.436 -24.238 1.00 84.00 211 GLU A C 1
ATOM 1698 O O . GLU A 1 211 ? 2.444 5.025 -23.690 1.00 84.00 211 GLU A O 1
ATOM 1703 N N . PHE A 1 212 ? 4.700 5.195 -23.767 1.00 86.12 212 PHE A N 1
ATOM 1704 C CA . PHE A 1 212 ? 4.956 4.429 -22.552 1.00 86.12 212 PHE A CA 1
ATOM 1705 C C . PHE A 1 212 ? 4.401 5.123 -21.305 1.00 86.12 212 PHE A C 1
ATOM 1707 O O . PHE A 1 212 ? 3.694 4.499 -20.512 1.00 86.12 212 PHE A O 1
ATOM 1714 N N . ALA A 1 213 ? 4.663 6.423 -21.137 1.00 84.88 213 ALA A N 1
ATOM 1715 C CA . ALA A 1 213 ? 4.147 7.170 -19.992 1.00 84.88 213 ALA A CA 1
ATOM 1716 C C . ALA A 1 213 ? 2.618 7.176 -19.955 1.00 84.88 213 ALA A C 1
ATOM 1718 O O . ALA A 1 213 ? 2.012 6.880 -18.921 1.00 84.88 213 ALA A O 1
ATOM 1719 N N . SER A 1 214 ? 1.990 7.403 -21.110 1.00 83.88 214 SER A N 1
ATOM 1720 C CA . SER A 1 214 ? 0.539 7.329 -21.224 1.00 83.88 214 SER A CA 1
ATOM 1721 C C . SER A 1 214 ? -0.012 5.956 -20.820 1.00 83.88 214 SER A C 1
ATOM 1723 O O . SER A 1 214 ? -1.014 5.898 -20.104 1.00 83.88 214 SER A O 1
ATOM 1725 N N . TRP A 1 215 ? 0.657 4.867 -21.214 1.00 84.62 215 T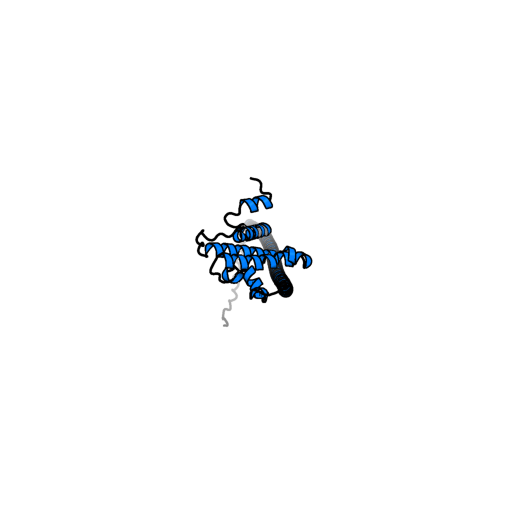RP A N 1
ATOM 1726 C CA . TRP A 1 215 ? 0.261 3.500 -20.864 1.00 84.62 215 TRP A CA 1
ATOM 1727 C C . TRP A 1 215 ? 0.282 3.269 -19.341 1.00 84.62 215 TRP A C 1
ATOM 1729 O O . TRP A 1 215 ? -0.703 2.787 -18.782 1.00 84.62 215 TRP A O 1
ATOM 1739 N N . VAL A 1 216 ? 1.334 3.708 -18.633 1.00 83.81 216 VAL A N 1
ATOM 1740 C CA . VAL A 1 216 ? 1.422 3.564 -17.159 1.00 83.81 216 VAL A CA 1
ATOM 1741 C C . VAL A 1 216 ? 0.539 4.561 -16.394 1.00 83.81 216 VAL A C 1
ATOM 1743 O O . VAL A 1 216 ? 0.479 4.541 -15.160 1.00 83.81 216 VAL A O 1
ATOM 1746 N N . GLY A 1 217 ? -0.148 5.454 -17.111 1.00 79.75 217 GLY A N 1
ATOM 1747 C CA . GLY A 1 217 ? -1.007 6.484 -16.542 1.00 79.75 217 GLY A CA 1
ATOM 1748 C C . GLY A 1 217 ? -0.255 7.674 -15.945 1.00 79.75 217 GLY A C 1
ATOM 1749 O O . GLY A 1 217 ? -0.842 8.386 -15.133 1.00 79.75 217 GLY A O 1
ATOM 1750 N N . VAL A 1 218 ? 0.998 7.903 -16.344 1.00 80.19 218 VAL A N 1
ATOM 1751 C CA . VAL A 1 218 ? 1.802 9.076 -15.969 1.00 80.19 218 VAL A CA 1
ATOM 1752 C C . VAL A 1 218 ? 1.862 10.029 -17.164 1.00 80.19 218 VAL A C 1
ATOM 1754 O O . VAL A 1 218 ? 1.865 9.604 -18.314 1.00 80.19 218 VAL A O 1
ATOM 1757 N N . SER A 1 219 ? 1.875 11.332 -16.918 1.00 71.06 219 SER A N 1
ATOM 1758 C CA . SER A 1 219 ? 1.989 12.346 -17.968 1.00 71.06 219 SER A CA 1
ATOM 1759 C C . SER A 1 219 ? 3.232 13.186 -17.728 1.00 71.06 219 SER A C 1
ATOM 1761 O O . SER A 1 219 ? 3.415 13.655 -16.608 1.00 71.06 219 SER A O 1
ATOM 1763 N N . PHE A 1 220 ? 4.024 13.424 -18.772 1.00 69.00 220 PHE A N 1
ATOM 1764 C CA . PHE A 1 220 ? 5.074 14.440 -18.726 1.00 69.00 220 PHE A CA 1
ATOM 1765 C C . PHE A 1 220 ? 4.494 15.840 -18.931 1.00 69.00 220 PHE A C 1
ATOM 1767 O O . PHE A 1 220 ? 3.426 16.012 -19.537 1.00 69.00 220 PHE A O 1
ATOM 1774 N N . HIS A 1 221 ? 5.264 16.854 -18.546 1.00 62.31 221 HIS A N 1
ATOM 1775 C CA . HIS A 1 221 ? 5.050 18.215 -19.026 1.00 62.31 221 HIS A CA 1
ATOM 1776 C C . HIS A 1 221 ? 5.035 18.270 -20.574 1.00 62.31 221 HIS A C 1
ATOM 1778 O O . HIS A 1 221 ? 5.998 17.875 -21.226 1.00 62.31 221 HIS A O 1
ATOM 1784 N N . GLY A 1 222 ? 3.930 18.743 -21.170 1.00 60.50 222 GLY A N 1
ATOM 1785 C CA . GLY A 1 222 ? 3.746 18.836 -22.632 1.00 60.50 222 GLY A CA 1
ATOM 1786 C C . GLY A 1 222 ? 3.050 17.640 -23.302 1.00 60.50 222 GLY A C 1
ATOM 1787 O O . GLY A 1 222 ? 2.831 17.664 -24.508 1.00 60.50 222 GLY A O 1
ATOM 1788 N N . MET A 1 223 ? 2.651 16.616 -22.539 1.00 65.44 223 MET A N 1
ATOM 1789 C CA . MET A 1 223 ? 2.035 15.381 -23.058 1.00 65.44 223 MET A CA 1
ATOM 1790 C C . MET A 1 223 ? 0.532 15.258 -22.771 1.00 65.44 223 MET A C 1
ATOM 1792 O O . MET A 1 223 ? -0.077 14.189 -22.864 1.00 65.44 223 MET A O 1
ATOM 1796 N N . GLU A 1 224 ? -0.067 16.376 -22.376 1.00 59.72 224 GLU A N 1
ATOM 1797 C CA . GLU A 1 224 ? -1.409 16.436 -21.815 1.00 59.72 224 GLU A CA 1
ATOM 1798 C C . GLU A 1 224 ? -2.490 16.001 -22.819 1.00 59.72 224 GLU A C 1
ATOM 1800 O O . GLU A 1 224 ? -3.486 15.396 -22.429 1.00 59.72 224 GLU A O 1
ATOM 1805 N N . GLU A 1 225 ? -2.281 16.246 -24.114 1.00 62.28 225 GLU A N 1
ATOM 1806 C CA . GLU A 1 225 ? -3.243 15.890 -25.164 1.00 62.28 225 GLU A CA 1
ATOM 1807 C C . GLU A 1 225 ? -3.277 14.381 -25.450 1.00 62.28 225 GLU A C 1
ATOM 1809 O O . GLU A 1 225 ? -4.354 13.788 -25.425 1.00 62.28 225 GLU A O 1
ATOM 1814 N N . ILE A 1 226 ? -2.113 13.739 -25.602 1.00 61.34 226 ILE A N 1
ATOM 1815 C CA . ILE A 1 226 ? -1.985 12.285 -25.842 1.00 61.34 226 ILE A CA 1
ATOM 1816 C C . ILE A 1 226 ? -2.533 11.488 -24.648 1.00 61.34 226 ILE A C 1
ATOM 1818 O O . ILE A 1 226 ? -3.215 10.471 -24.806 1.00 61.34 226 ILE A O 1
ATOM 1822 N N . TRP A 1 227 ? -2.258 11.960 -23.429 1.00 63.72 227 TRP A N 1
ATOM 1823 C CA . TRP A 1 227 ? -2.752 11.327 -22.209 1.00 63.72 227 TRP A CA 1
ATOM 1824 C C . TRP A 1 227 ? -4.278 11.455 -22.065 1.00 63.72 227 TRP A C 1
ATOM 1826 O O . TRP A 1 227 ? -4.944 10.468 -21.736 1.00 63.72 227 TRP A O 1
ATOM 1836 N N . LYS A 1 228 ? -4.850 12.634 -22.359 1.00 65.38 228 LYS A N 1
ATOM 1837 C CA . LYS A 1 228 ? -6.308 12.859 -22.352 1.00 65.38 228 LYS A CA 1
ATOM 1838 C C . LYS A 1 228 ? -7.027 12.008 -23.401 1.00 65.38 228 LYS A C 1
ATOM 1840 O O . LYS A 1 228 ? -8.058 11.415 -23.080 1.00 65.38 228 LYS A O 1
ATOM 1845 N N . GLU A 1 229 ? -6.469 11.895 -24.608 1.00 65.44 229 GLU A N 1
ATOM 1846 C CA . GLU A 1 229 ? -7.033 11.105 -25.710 1.00 65.44 229 GLU A CA 1
ATOM 1847 C C . GLU A 1 229 ? -7.161 9.617 -25.344 1.00 65.44 229 GLU A C 1
ATOM 1849 O O . GLU A 1 229 ? -8.249 9.047 -25.437 1.00 65.44 229 GLU A O 1
ATOM 1854 N N . ARG A 1 230 ? -6.096 8.998 -24.817 1.00 63.75 230 ARG A N 1
ATOM 1855 C CA . ARG A 1 230 ? -6.113 7.578 -24.410 1.00 63.75 230 ARG A CA 1
ATOM 1856 C C . ARG A 1 230 ? -6.980 7.293 -23.185 1.00 63.75 230 ARG A C 1
ATOM 1858 O O . ARG A 1 230 ? -7.543 6.208 -23.074 1.00 63.75 230 ARG A O 1
ATOM 1865 N N . ARG A 1 231 ? -7.124 8.254 -22.269 1.00 63.03 231 ARG A N 1
ATOM 1866 C CA . ARG A 1 231 ? -8.038 8.143 -21.118 1.00 63.03 231 ARG A CA 1
ATOM 1867 C C . ARG A 1 231 ? -9.504 8.397 -21.487 1.00 63.03 231 ARG A C 1
ATOM 1869 O O . ARG A 1 231 ? -10.361 8.290 -20.613 1.00 63.03 231 ARG A O 1
ATOM 1876 N N . GLY A 1 232 ? -9.803 8.745 -22.743 1.00 60.62 232 GLY A N 1
ATOM 1877 C CA . GLY A 1 232 ? -11.157 9.087 -23.184 1.00 60.62 232 GLY A CA 1
ATOM 1878 C C . GLY A 1 232 ? -11.701 10.363 -22.535 1.00 60.62 232 GLY A C 1
ATOM 1879 O O . GLY A 1 232 ? -12.915 10.570 -22.503 1.00 60.62 232 GLY A O 1
ATOM 1880 N N . VAL A 1 233 ? -10.821 11.218 -22.004 1.00 57.78 233 VAL A N 1
ATOM 1881 C CA . VAL A 1 233 ? -11.191 12.494 -21.388 1.00 57.78 233 VAL A CA 1
ATOM 1882 C C . VAL A 1 233 ? -11.444 13.481 -22.523 1.00 57.78 233 VAL A C 1
ATOM 1884 O O . VAL A 1 233 ? -10.527 14.131 -23.022 1.00 57.78 233 VAL A O 1
ATOM 1887 N N . LYS A 1 234 ? -12.696 13.540 -22.988 1.00 47.94 234 LYS A N 1
ATOM 1888 C CA . LYS A 1 234 ? -13.127 14.536 -23.978 1.00 47.94 234 LYS A CA 1
ATOM 1889 C C . LYS A 1 234 ? -13.018 15.944 -23.378 1.00 47.94 234 LYS A C 1
ATOM 1891 O O . LYS A 1 234 ? -13.296 16.123 -22.193 1.00 47.94 234 LYS A O 1
ATOM 1896 N N . ARG A 1 235 ? -12.584 16.899 -24.209 1.00 50.81 235 ARG A N 1
ATOM 1897 C CA . ARG A 1 235 ? -12.618 18.339 -23.909 1.00 50.81 235 ARG A CA 1
ATOM 1898 C C . ARG A 1 235 ? -14.043 18.811 -23.638 1.00 50.81 235 ARG A C 1
ATOM 1900 O O . ARG A 1 235 ? -14.961 18.282 -24.305 1.00 50.81 235 ARG A O 1
#

Foldseek 3Di:
DDDDDDDDDDPDDDPPPPPPDPPVVVVVVVVVVVVVVVVVVVVVVVVVVVVVVVVVVVVVVVVVVVVVVVVVVVVVVVVVVVVVVVVVVVVVVVVVLLVLLVVLLVPAPDDPAPCSNPSVSLVCCLVDPHALCNLQNDDAALVSSLVSLVVLLVRLVLVVCVVVHDSSSVSSLSSLQVSLVSSLVCVVVHDDDDPPDDDPVVVVSVVVSLVSCLVSLHHHVPSVVVNCVVVVNDD

Secondary structure (DSSP, 8-state):
------PPPPPP----------HHHHHHHHHHHHHHHHHHHHHHHHHHHHHHHHHHHHHHHHHHHHHHHHHHHHHHHHHHHHHHHHHHHHHHHHHHHHHHHHHHHHT-S--SSHHHH-HHHHHHHHHS---HHHHH---SSHHHHHHHHHHHHHHS-GGGGSTT-HHHHHHHHHHHHHHHHHHHHHHHHSPPPPGGG--THHHHHHHHHHHHHHHHT---TT-HHHHHHHTT---

Organism: NCBI:txid2562237

pLDDT: mean 81.57, std 15.93, range [40.34, 96.25]

Sequence (235 aa):
MPGRGKATAKPKGVPCRRHSRPPGCVVRAAAAVRIQAFYRGRLGRQLATRRRQRMEQEKLEEEQQKRMEQKKQQALEEAERQKKMQKENLLKEFRERKCTLEEMCQGLPSHTRDWEEKPLMLLEMLDGVGCCEAWLGRHMDGRSARKAYLALARKWHPDKWTVQGERCVAIATEVAKQLVRAYEQLCIDLPRAPADNCAAEDDDETRECCEFASWVGVSFHGMEEIWKERRGVKR

InterPro domains:
  IPR001623 DnaJ domain [PS50076] (124-199)
  IPR001623 DnaJ domain [cd06257] (146-187)
  IPR036869 Chaperone J-domain superfamily [G3DSA:1.10.287.110] (138-187)
  IPR036869 Chaperone J-domain superfamily [SSF46565] (139-192)

Radius of gyration: 46.83 Å; chains: 1; bounding box: 80×38×136 Å